Protein AF-X0YCP8-F1 (afdb_monomer)

Mean predicted aligned error: 12.33 Å

Structure (mmCIF, N/CA/C/O backbone):
data_AF-X0YCP8-F1
#
_entry.id   AF-X0YCP8-F1
#
loop_
_atom_site.group_PDB
_atom_site.id
_atom_site.type_symbol
_atom_site.label_atom_id
_atom_site.label_alt_id
_atom_site.label_comp_id
_atom_site.label_asym_id
_atom_site.label_entity_id
_atom_site.label_seq_id
_atom_site.pdbx_PDB_ins_code
_atom_site.Cartn_x
_atom_site.Cartn_y
_atom_site.Cartn_z
_atom_site.occupancy
_atom_site.B_iso_or_equiv
_atom_site.auth_seq_id
_atom_site.auth_comp_id
_atom_site.auth_asym_id
_atom_site.auth_atom_id
_atom_site.pdbx_PDB_model_num
ATOM 1 N N . ASN A 1 1 ? -7.454 -13.165 28.886 1.00 39.16 1 ASN A N 1
ATOM 2 C CA . ASN A 1 1 ? -8.386 -12.009 28.893 1.00 39.16 1 ASN A CA 1
ATOM 3 C C . ASN A 1 1 ? -7.680 -10.762 29.415 1.00 39.16 1 ASN A C 1
ATOM 5 O O . ASN A 1 1 ? -7.760 -10.454 30.606 1.00 39.16 1 ASN A O 1
ATOM 9 N N . GLY A 1 2 ? -6.907 -10.110 28.540 1.00 42.47 2 GLY A N 1
ATOM 10 C CA . GLY A 1 2 ? -6.138 -8.900 28.850 1.00 42.47 2 GLY A CA 1
ATOM 11 C C . GLY A 1 2 ? -6.976 -7.639 28.639 1.00 42.47 2 GLY A C 1
ATOM 12 O O . GLY A 1 2 ? -7.745 -7.575 27.688 1.00 42.47 2 GLY A O 1
ATOM 13 N N . SER A 1 3 ? -6.840 -6.664 29.540 1.00 42.66 3 SER A N 1
ATOM 14 C CA . SER A 1 3 ? -7.467 -5.340 29.422 1.00 42.66 3 SER A CA 1
ATOM 15 C C . SER A 1 3 ? -6.953 -4.619 28.170 1.00 42.66 3 SER A C 1
ATOM 17 O O . SER A 1 3 ? -5.736 -4.551 27.968 1.00 42.66 3 SER A O 1
ATOM 19 N N . THR A 1 4 ? -7.849 -4.107 27.316 1.00 56.16 4 THR A N 1
ATOM 20 C CA . THR A 1 4 ? -7.455 -3.511 26.030 1.00 56.16 4 THR A CA 1
ATOM 21 C C . THR A 1 4 ? -7.191 -2.013 26.091 1.00 56.16 4 THR A C 1
ATOM 23 O O . THR A 1 4 ? -6.687 -1.509 25.100 1.00 56.16 4 THR A O 1
ATOM 26 N N . MET A 1 5 ? -7.450 -1.271 27.183 1.00 56.94 5 MET A N 1
ATOM 27 C CA . MET A 1 5 ? -7.028 0.143 27.278 1.00 56.94 5 MET A CA 1
ATOM 28 C C . MET A 1 5 ? -6.805 0.660 28.703 1.00 56.94 5 MET A C 1
ATOM 30 O O . MET A 1 5 ? -7.629 0.445 29.583 1.00 56.94 5 MET A O 1
ATOM 34 N N . ALA A 1 6 ? -5.716 1.425 28.878 1.00 48.34 6 ALA A N 1
ATOM 35 C CA . ALA A 1 6 ? -5.496 2.290 30.039 1.00 48.34 6 ALA A CA 1
ATOM 36 C C . ALA A 1 6 ? -5.854 3.755 29.719 1.00 48.34 6 ALA A C 1
ATOM 38 O O . ALA A 1 6 ? -6.642 4.334 30.444 1.00 48.34 6 ALA A O 1
ATOM 39 N N . HIS A 1 7 ? -5.375 4.350 28.612 1.00 51.00 7 HIS A N 1
ATOM 40 C CA . HIS A 1 7 ? -5.719 5.733 28.224 1.00 51.00 7 HIS A CA 1
ATOM 41 C C . HIS A 1 7 ? -5.530 5.942 26.704 1.00 51.00 7 HIS A C 1
ATOM 43 O O . HIS A 1 7 ? -4.397 5.908 26.217 1.00 51.00 7 HIS A O 1
ATOM 49 N N . GLY A 1 8 ? -6.607 6.142 25.932 1.00 63.53 8 GLY A N 1
ATOM 50 C CA . GLY A 1 8 ? -6.538 6.411 24.486 1.00 63.53 8 GLY A CA 1
ATOM 51 C C . GLY A 1 8 ? -7.890 6.319 23.773 1.00 63.53 8 GLY A C 1
ATOM 52 O O . GLY A 1 8 ? -8.858 5.841 24.349 1.00 63.53 8 GLY A O 1
ATOM 53 N N . GLN A 1 9 ? -7.957 6.785 22.523 1.00 74.88 9 GLN A N 1
ATOM 54 C CA . GLN A 1 9 ? -9.115 6.573 21.646 1.00 74.88 9 GLN A CA 1
ATOM 55 C C . GLN A 1 9 ? -8.955 5.253 20.876 1.00 74.88 9 GLN A C 1
ATOM 57 O O . GLN A 1 9 ? -7.831 4.948 20.451 1.00 74.88 9 GLN A O 1
ATOM 62 N N . PRO A 1 10 ? -10.035 4.469 20.686 1.00 85.44 10 PRO A N 1
ATOM 63 C CA . PRO A 1 10 ? -9.961 3.251 19.892 1.00 85.44 10 PRO A CA 1
ATOM 64 C C . PRO A 1 10 ? -9.679 3.577 18.415 1.00 85.44 10 PRO A C 1
ATOM 66 O O . PRO A 1 10 ? -9.995 4.674 17.946 1.00 85.44 10 PRO A O 1
ATOM 69 N N . PRO A 1 11 ? -9.071 2.649 17.656 1.00 89.56 11 PRO A N 1
ATOM 70 C CA . PRO A 1 11 ? -8.972 2.788 16.206 1.00 89.56 11 PRO A CA 1
ATOM 71 C C . PRO A 1 11 ? -10.364 2.878 15.557 1.00 89.56 11 PRO A C 1
ATOM 73 O O . PRO A 1 11 ? -11.291 2.216 16.010 1.00 89.56 11 PRO A O 1
ATOM 76 N N . TYR A 1 12 ? -10.489 3.656 14.478 1.00 90.62 12 TYR A N 1
ATOM 77 C CA . TYR A 1 12 ? -11.716 3.752 13.669 1.00 90.62 12 TYR A CA 1
ATOM 78 C C . TYR A 1 12 ? -12.221 2.363 13.257 1.00 90.62 12 TYR A C 1
ATOM 80 O O . TYR A 1 12 ? -11.407 1.533 12.870 1.00 90.62 12 TYR A O 1
ATOM 88 N N . GLY A 1 13 ? -13.522 2.090 13.333 1.00 91.69 13 GLY A N 1
ATOM 89 C CA . GLY A 1 13 ? -14.071 0.733 13.186 1.00 91.69 13 GLY A CA 1
ATOM 90 C C . GLY A 1 13 ? -14.311 0.011 14.513 1.00 91.69 13 GLY A C 1
ATOM 91 O O . GLY A 1 13 ? -15.001 -1.006 14.535 1.00 91.69 13 GLY A O 1
ATOM 92 N N . TYR A 1 14 ? -13.779 0.533 15.621 1.00 92.31 14 TYR A N 1
ATOM 93 C CA . TYR A 1 14 ? -13.968 -0.025 16.955 1.00 92.31 14 TYR A CA 1
ATOM 94 C C . TYR A 1 14 ? -14.559 0.997 17.919 1.00 92.31 14 TYR A C 1
ATOM 96 O O . TYR A 1 14 ? -14.153 2.158 17.974 1.00 92.31 14 TYR A O 1
ATOM 104 N N . ARG A 1 15 ? -15.453 0.506 18.769 1.00 90.56 15 ARG A N 1
ATOM 105 C CA . ARG A 1 15 ? -15.898 1.158 19.998 1.00 90.56 15 ARG A CA 1
ATOM 106 C C . ARG A 1 15 ? -15.361 0.398 21.204 1.00 90.56 15 ARG A C 1
ATOM 108 O O . ARG A 1 15 ? -14.923 -0.748 21.095 1.00 90.56 15 ARG A O 1
ATOM 115 N N . VAL A 1 16 ? -15.353 1.063 22.349 1.00 88.88 16 VAL A N 1
ATOM 116 C CA . VAL A 1 16 ? -14.914 0.469 23.613 1.00 88.88 16 VAL A CA 1
ATOM 117 C C . VAL A 1 16 ? -16.144 0.219 24.452 1.00 88.88 16 VAL A C 1
ATOM 119 O O . VAL A 1 16 ? -16.955 1.125 24.626 1.00 88.88 16 VAL A O 1
ATOM 122 N N . GLU A 1 17 ? -16.255 -0.991 24.972 1.00 89.12 17 GLU A N 1
ATOM 123 C CA . GLU A 1 17 ? -17.245 -1.344 25.981 1.00 89.12 17 GLU A CA 1
ATOM 124 C C . GLU A 1 17 ? -16.525 -1.838 27.233 1.00 89.12 17 GLU A C 1
ATOM 126 O O . GLU A 1 17 ? -15.386 -2.309 27.166 1.00 89.12 17 GLU A O 1
ATOM 131 N N . GLU A 1 18 ? -17.174 -1.696 28.382 1.00 86.62 18 GLU A N 1
ATOM 132 C CA . GLU A 1 18 ? -16.682 -2.243 29.638 1.00 86.62 18 GLU A CA 1
ATOM 133 C C . GLU A 1 18 ? -17.330 -3.610 29.864 1.00 86.62 18 GLU A C 1
ATOM 135 O O . GLU A 1 18 ? -18.553 -3.733 29.885 1.00 86.62 18 GLU A O 1
ATOM 140 N N . GLN A 1 19 ? -16.506 -4.648 29.993 1.00 83.56 19 GLN A N 1
ATOM 141 C CA . GLN A 1 19 ? -16.931 -6.016 30.279 1.00 83.56 19 GLN A CA 1
ATOM 142 C C . GLN A 1 19 ? -16.057 -6.561 31.411 1.00 83.56 19 GLN A C 1
ATOM 144 O O . GLN A 1 19 ? -14.829 -6.514 31.328 1.00 83.56 19 GLN A O 1
ATOM 149 N N . ASP A 1 20 ? -16.677 -7.036 32.493 1.00 81.44 20 ASP A N 1
ATOM 150 C CA . ASP A 1 20 ? -15.992 -7.569 33.683 1.00 81.44 20 ASP A CA 1
ATOM 151 C C . ASP A 1 20 ? -14.920 -6.624 34.272 1.00 81.44 20 ASP A C 1
ATOM 153 O O . ASP A 1 20 ? -13.814 -7.045 34.629 1.00 81.44 20 ASP A O 1
ATOM 157 N N . GLY A 1 21 ? -15.215 -5.317 34.318 1.00 77.38 21 GLY A N 1
ATOM 158 C CA . GLY A 1 21 ? -14.287 -4.283 34.801 1.00 77.38 21 GLY A CA 1
ATOM 159 C C . GLY A 1 21 ? -13.068 -4.065 33.896 1.00 77.38 21 GLY A C 1
ATOM 160 O O . GLY A 1 21 ? -12.047 -3.523 34.330 1.00 77.38 21 GLY A O 1
ATOM 161 N N . LYS A 1 22 ? -13.130 -4.529 32.642 1.00 79.75 22 LYS A N 1
ATOM 162 C CA . LYS A 1 22 ? -12.090 -4.346 31.627 1.00 79.75 22 LYS A CA 1
ATOM 163 C C . LYS A 1 22 ? -12.671 -3.664 30.399 1.00 79.75 22 LYS A C 1
ATOM 165 O O . LYS A 1 22 ? -13.687 -4.081 29.856 1.00 79.75 22 LYS A O 1
ATOM 170 N N . SER A 1 23 ? -11.954 -2.666 29.900 1.00 83.75 23 SER A N 1
ATOM 171 C CA . SER A 1 23 ? -12.196 -2.115 28.570 1.00 83.75 23 SER A CA 1
ATOM 172 C C . SER A 1 23 ? -11.893 -3.186 27.522 1.00 83.75 23 SER A C 1
ATOM 174 O O . SER A 1 23 ? -10.788 -3.740 27.542 1.00 83.75 23 SER A O 1
ATOM 176 N N . VAL A 1 24 ? -12.844 -3.447 26.623 1.00 87.62 24 VAL A N 1
ATOM 177 C CA . VAL A 1 24 ? -12.732 -4.361 25.476 1.00 87.62 24 VAL A CA 1
ATOM 178 C C . VAL A 1 24 ? -13.108 -3.651 24.175 1.00 87.62 24 VAL A C 1
ATOM 180 O O . VAL A 1 24 ? -13.891 -2.700 24.171 1.00 87.62 24 VAL A O 1
ATOM 183 N N . PHE A 1 25 ? -12.537 -4.094 23.053 1.00 90.44 25 PHE A N 1
ATOM 184 C CA . PHE A 1 25 ? -12.911 -3.594 21.729 1.00 90.44 25 PHE A CA 1
ATOM 185 C C . PHE A 1 25 ? -14.112 -4.351 21.182 1.00 90.44 25 PHE A C 1
ATOM 187 O O . PHE A 1 25 ? -14.106 -5.578 21.122 1.00 90.44 25 PHE A O 1
ATOM 194 N N . VAL A 1 26 ? -15.097 -3.594 20.713 1.00 92.88 26 VAL A N 1
ATOM 195 C CA . VAL A 1 26 ? -16.287 -4.090 20.026 1.00 92.88 26 VAL A CA 1
ATOM 196 C C . VAL A 1 26 ? -16.353 -3.425 18.658 1.00 92.88 26 VAL A C 1
ATOM 198 O O . VAL A 1 26 ? -15.995 -2.257 18.511 1.00 92.88 26 VAL A O 1
ATOM 201 N N . ILE A 1 27 ? -16.764 -4.172 17.637 1.00 95.00 27 ILE A N 1
ATOM 202 C CA . ILE A 1 27 ? -16.837 -3.659 16.266 1.00 95.00 27 ILE A CA 1
ATOM 203 C C . ILE A 1 27 ? -17.988 -2.643 16.164 1.00 95.00 27 ILE A C 1
ATOM 205 O O . ILE A 1 27 ? -19.100 -2.904 16.625 1.00 95.00 27 ILE A O 1
ATOM 209 N N . ASP A 1 28 ? -17.716 -1.478 15.572 1.00 93.81 28 ASP A N 1
ATOM 210 C CA . ASP A 1 28 ? -18.749 -0.578 15.047 1.00 93.81 28 ASP A CA 1
ATOM 211 C C . ASP A 1 28 ? -18.966 -0.956 13.579 1.00 93.81 28 ASP A C 1
ATOM 213 O O . ASP A 1 28 ? -18.143 -0.629 12.726 1.00 93.81 28 ASP A O 1
ATOM 217 N N . GLU A 1 29 ? -20.043 -1.688 13.280 1.00 94.44 29 GLU A N 1
ATOM 218 C CA . GLU A 1 29 ? -20.255 -2.249 11.939 1.00 94.44 29 GLU A CA 1
ATOM 219 C C . GLU A 1 29 ? -20.339 -1.193 10.832 1.00 94.44 29 GLU A C 1
ATOM 221 O O . GLU A 1 29 ? -19.895 -1.454 9.714 1.00 94.44 29 GLU A O 1
ATOM 226 N N . LYS A 1 30 ? -20.828 0.020 11.125 1.00 91.69 30 LYS A N 1
ATOM 227 C CA . LYS A 1 30 ? -20.886 1.095 10.121 1.00 91.69 30 LYS A CA 1
ATOM 228 C C . LYS A 1 30 ? -19.481 1.522 9.708 1.00 91.69 30 LYS A C 1
ATOM 230 O O . LYS A 1 30 ? -19.180 1.625 8.523 1.00 91.69 30 LYS A O 1
ATOM 235 N N . GLU A 1 31 ? -18.601 1.731 10.682 1.00 92.50 31 GLU A N 1
ATOM 236 C CA . GLU A 1 31 ? -17.207 2.099 10.421 1.00 92.50 31 GLU A CA 1
ATOM 237 C C . GLU A 1 31 ? -16.395 0.903 9.892 1.00 92.50 31 GLU A C 1
ATOM 239 O O . GLU A 1 31 ? -15.529 1.061 9.029 1.00 92.50 31 GLU A O 1
ATOM 244 N N . ALA A 1 32 ? -16.699 -0.313 10.350 1.00 95.50 32 ALA A N 1
ATOM 245 C CA . ALA A 1 32 ? -16.046 -1.537 9.902 1.00 95.50 32 ALA A CA 1
ATOM 246 C C . ALA A 1 32 ? -16.308 -1.832 8.421 1.00 95.50 32 ALA A C 1
ATOM 248 O O . ALA A 1 32 ? -15.395 -2.272 7.724 1.00 95.50 32 ALA A O 1
ATOM 249 N N . GLN A 1 33 ? -17.507 -1.537 7.907 1.00 95.75 33 GLN A N 1
ATOM 250 C CA . GLN A 1 33 ? -17.796 -1.616 6.470 1.00 95.75 33 GLN A CA 1
ATOM 251 C C . GLN A 1 33 ? -16.868 -0.711 5.650 1.00 95.75 33 GLN A C 1
ATOM 253 O O . GLN A 1 33 ? -16.342 -1.143 4.627 1.00 95.75 33 GLN A O 1
ATOM 258 N N . ILE A 1 34 ? -16.580 0.501 6.131 1.00 95.69 34 ILE A N 1
ATOM 259 C CA . ILE A 1 34 ? -15.629 1.409 5.475 1.00 95.69 34 ILE A CA 1
ATOM 260 C C . ILE A 1 34 ? -14.207 0.845 5.518 1.00 95.69 34 ILE A C 1
ATOM 262 O O . ILE A 1 34 ? -13.478 0.933 4.532 1.00 95.69 34 ILE A O 1
ATOM 266 N N . ILE A 1 35 ? -13.802 0.234 6.636 1.00 96.88 35 ILE A N 1
ATOM 267 C CA . ILE A 1 35 ? -12.507 -0.452 6.721 1.00 96.88 35 ILE A CA 1
ATOM 268 C C . ILE A 1 35 ? -12.428 -1.586 5.693 1.00 96.88 35 ILE A C 1
ATOM 270 O O . ILE A 1 35 ? -11.447 -1.634 4.955 1.00 96.88 35 ILE A O 1
ATOM 274 N N . ARG A 1 36 ? -13.440 -2.461 5.605 1.00 97.69 36 ARG A N 1
ATOM 275 C CA . ARG A 1 36 ? -13.482 -3.556 4.617 1.00 97.69 36 ARG A CA 1
ATOM 276 C C . ARG A 1 36 ? -13.351 -3.004 3.193 1.00 97.69 36 ARG A C 1
ATOM 278 O O . ARG A 1 36 ? -12.414 -3.369 2.491 1.00 97.69 36 ARG A O 1
ATOM 285 N N . LEU A 1 37 ? -14.140 -1.982 2.861 1.00 96.88 37 LEU A N 1
ATOM 286 C CA . LEU A 1 37 ? -14.094 -1.300 1.567 1.00 96.88 37 LEU A CA 1
ATOM 287 C C . LEU A 1 37 ? -12.708 -0.709 1.237 1.00 96.88 37 LEU A C 1
ATOM 289 O O . LEU A 1 37 ? -12.235 -0.796 0.106 1.00 96.88 37 LEU A O 1
ATOM 293 N N . ILE A 1 38 ? -12.020 -0.117 2.221 1.00 97.44 38 ILE A N 1
ATOM 294 C CA . ILE A 1 38 ? -10.652 0.399 2.044 1.00 97.44 38 ILE A CA 1
ATOM 295 C C . ILE A 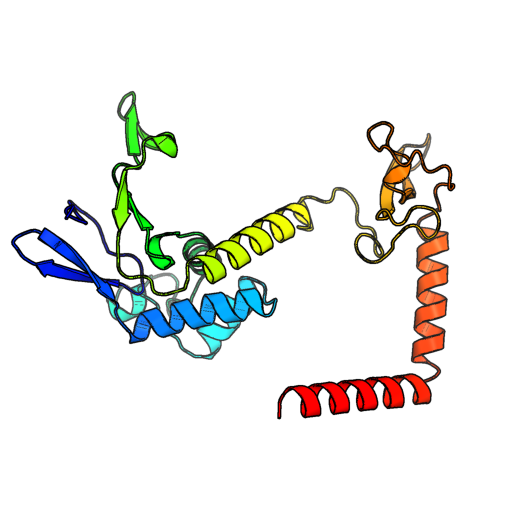1 38 ? -9.674 -0.726 1.685 1.00 97.44 38 ILE A C 1
ATOM 297 O O . ILE A 1 38 ? -8.773 -0.514 0.865 1.00 97.44 38 ILE A O 1
ATOM 301 N N . PHE A 1 39 ? -9.804 -1.892 2.322 1.00 98.06 39 PHE A N 1
ATOM 302 C CA . PHE A 1 39 ? -8.971 -3.054 2.017 1.00 98.06 39 PHE A CA 1
ATOM 303 C C . PHE A 1 39 ? -9.280 -3.589 0.616 1.00 98.06 39 PHE A C 1
ATOM 305 O O . PHE A 1 39 ? -8.334 -3.795 -0.148 1.00 98.06 39 PHE A O 1
ATOM 312 N N . ASP A 1 40 ? -10.557 -3.703 0.254 1.00 97.19 40 ASP A N 1
ATOM 313 C CA . ASP A 1 40 ? -11.007 -4.191 -1.054 1.00 97.19 40 ASP A CA 1
ATOM 314 C C . ASP A 1 40 ? -10.500 -3.296 -2.190 1.00 97.19 40 ASP A C 1
ATOM 316 O O . ASP A 1 40 ? -9.757 -3.766 -3.052 1.00 97.19 40 ASP A O 1
ATOM 320 N N . PHE A 1 41 ? -10.721 -1.977 -2.119 1.00 96.81 41 PHE A N 1
ATOM 321 C CA . PHE A 1 41 ? -10.191 -1.038 -3.116 1.00 96.81 41 PHE A CA 1
ATOM 322 C C . PHE A 1 41 ? -8.667 -1.136 -3.268 1.00 96.81 41 PHE A C 1
ATOM 324 O O . PHE A 1 41 ? -8.115 -1.035 -4.369 1.00 96.81 41 PHE A O 1
ATOM 331 N N . TYR A 1 42 ? -7.941 -1.343 -2.166 1.00 96.69 42 TYR A N 1
ATOM 332 C CA . TYR A 1 42 ? -6.492 -1.501 -2.238 1.00 96.69 42 TYR A CA 1
ATOM 333 C C . TYR A 1 42 ? -6.083 -2.823 -2.906 1.00 96.69 42 TYR A C 1
ATOM 335 O O . TYR A 1 42 ? -5.098 -2.868 -3.659 1.00 96.69 42 TYR A O 1
ATOM 343 N N . ILE A 1 43 ? -6.821 -3.904 -2.651 1.00 94.56 43 ILE A N 1
ATOM 344 C CA . ILE A 1 43 ? -6.626 -5.213 -3.283 1.00 94.56 43 ILE A CA 1
ATOM 345 C C . ILE A 1 43 ? -6.928 -5.133 -4.782 1.00 94.56 43 ILE A C 1
ATOM 347 O O . ILE A 1 43 ? -6.085 -5.578 -5.564 1.00 94.56 43 ILE A O 1
ATOM 351 N N . GLU A 1 44 ? -7.987 -4.433 -5.184 1.00 93.06 44 GLU A N 1
ATOM 352 C CA . GLU A 1 44 ? -8.360 -4.170 -6.584 1.00 93.06 44 GLU A CA 1
ATOM 353 C C . GLU A 1 44 ? -7.297 -3.379 -7.362 1.00 93.06 44 GLU A C 1
ATOM 355 O O . GLU A 1 44 ? -7.211 -3.466 -8.582 1.00 93.06 44 GLU A O 1
ATOM 360 N N . GLY A 1 45 ? -6.409 -2.654 -6.674 1.00 91.31 45 GLY A N 1
ATOM 361 C CA . GLY A 1 45 ? -5.282 -1.966 -7.316 1.00 91.31 45 GLY A CA 1
ATOM 362 C C . GLY A 1 45 ? -5.280 -0.462 -7.174 1.00 91.31 45 GLY A C 1
ATOM 363 O O . GLY A 1 45 ? -4.297 0.156 -7.590 1.00 91.31 45 GLY A O 1
ATOM 364 N N . LEU A 1 46 ? -6.286 0.111 -6.516 1.00 92.50 46 LEU A N 1
ATOM 365 C CA . LEU A 1 46 ? -6.319 1.541 -6.291 1.00 92.50 46 LEU A CA 1
ATOM 366 C C . LEU A 1 46 ? -5.159 1.967 -5.395 1.00 92.50 46 LEU A C 1
ATOM 368 O O . LEU A 1 46 ? -4.788 1.340 -4.393 1.00 92.50 46 LEU A O 1
ATOM 372 N N . ASN A 1 47 ? -4.563 3.088 -5.765 1.00 91.19 47 ASN A N 1
ATOM 373 C CA . ASN A 1 47 ? -3.587 3.759 -4.946 1.00 91.19 47 ASN A CA 1
ATOM 374 C C . ASN A 1 47 ? -4.292 4.535 -3.816 1.00 91.19 47 ASN A C 1
ATOM 376 O O . ASN A 1 47 ? -5.482 4.828 -3.845 1.00 91.19 47 ASN A O 1
ATOM 380 N N . ARG A 1 48 ? -3.539 4.889 -2.772 1.00 93.81 48 ARG A N 1
ATOM 381 C CA . ARG A 1 48 ? -4.113 5.518 -1.568 1.00 93.81 48 ARG A CA 1
ATOM 382 C C . ARG A 1 48 ? -4.778 6.875 -1.831 1.00 93.81 48 ARG A C 1
ATOM 384 O O . ARG A 1 48 ? -5.610 7.262 -1.025 1.00 93.81 48 ARG A O 1
ATOM 391 N N . ALA A 1 49 ? -4.382 7.604 -2.877 1.00 90.62 49 ALA A N 1
ATOM 392 C CA . ALA A 1 49 ? -5.029 8.862 -3.245 1.00 90.62 49 ALA A CA 1
ATOM 393 C C . ALA A 1 49 ? -6.381 8.596 -3.919 1.00 90.62 49 ALA A C 1
ATOM 395 O O . ALA A 1 49 ? -7.371 9.168 -3.492 1.00 90.62 49 ALA A O 1
ATOM 396 N N . GLU A 1 50 ? -6.449 7.633 -4.841 1.00 92.81 50 GLU A N 1
ATOM 397 C CA . GLU A 1 50 ? -7.710 7.207 -5.473 1.00 92.81 50 GLU A CA 1
ATOM 398 C C . GLU A 1 50 ? -8.726 6.694 -4.443 1.00 92.81 50 GLU A C 1
ATOM 400 O O . GLU A 1 50 ? -9.907 7.017 -4.523 1.00 92.81 50 GLU A O 1
ATOM 405 N N . ILE A 1 51 ? -8.267 5.942 -3.433 1.00 95.44 51 ILE A N 1
ATOM 406 C CA . ILE A 1 51 ? -9.125 5.503 -2.319 1.00 95.44 51 ILE A CA 1
ATOM 407 C C . ILE A 1 51 ? -9.678 6.712 -1.559 1.00 95.44 51 ILE A C 1
ATOM 409 O O . ILE A 1 51 ? -10.863 6.760 -1.252 1.00 95.44 51 ILE A O 1
ATOM 413 N N . VAL A 1 52 ? -8.829 7.697 -1.255 1.00 92.81 52 VAL A N 1
ATOM 414 C CA . VAL A 1 52 ? -9.254 8.928 -0.574 1.00 92.81 52 VAL A CA 1
ATOM 415 C C . VAL A 1 52 ? -10.277 9.694 -1.406 1.00 92.81 52 VAL A C 1
ATOM 417 O O . VAL A 1 52 ? -11.275 10.150 -0.851 1.00 92.81 52 VAL A O 1
ATOM 420 N N . ASP A 1 53 ? -10.051 9.819 -2.710 1.00 90.00 53 ASP 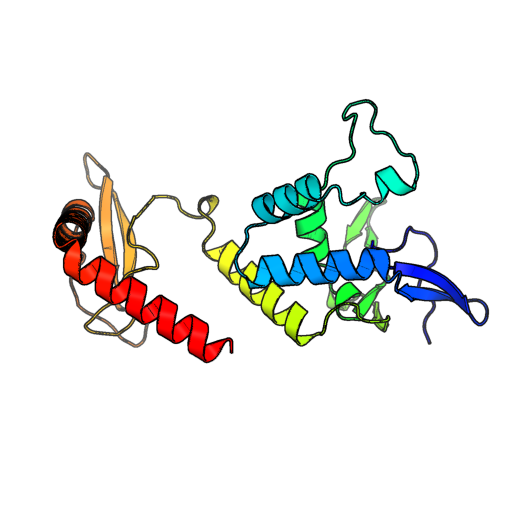A N 1
ATOM 421 C CA . ASP A 1 53 ? -10.971 10.504 -3.612 1.00 90.00 53 ASP A CA 1
ATOM 422 C C . ASP A 1 53 ? -12.323 9.787 -3.638 1.00 90.00 53 ASP A C 1
ATOM 424 O O . ASP A 1 53 ? -13.339 10.432 -3.397 1.00 90.00 53 ASP A O 1
ATOM 428 N N . LYS A 1 54 ? -12.344 8.452 -3.770 1.00 93.00 54 LYS A N 1
ATOM 429 C CA . LYS A 1 54 ? -13.579 7.655 -3.671 1.00 93.00 54 LYS A CA 1
ATOM 430 C C . LYS A 1 54 ? -14.315 7.871 -2.348 1.00 93.00 54 LYS A C 1
ATOM 432 O O . LYS A 1 54 ? -15.504 8.171 -2.373 1.00 93.00 54 LYS A O 1
ATOM 437 N N . LEU A 1 55 ? -13.630 7.762 -1.207 1.00 91.62 55 LEU A N 1
ATOM 438 C CA . LEU A 1 55 ? -14.254 7.940 0.113 1.00 91.62 55 LEU A CA 1
ATOM 439 C C . LEU A 1 55 ? -14.851 9.342 0.283 1.00 91.62 55 LEU A C 1
ATOM 441 O O . LEU A 1 55 ? -15.954 9.490 0.805 1.00 91.62 55 LEU A O 1
ATOM 445 N N . ASN A 1 56 ? -14.140 10.369 -0.186 1.00 89.06 56 ASN A N 1
ATOM 446 C CA . ASN A 1 56 ? -14.618 11.747 -0.135 1.00 89.06 56 ASN A CA 1
ATOM 447 C C . ASN A 1 56 ? -15.797 11.984 -1.090 1.00 89.06 56 ASN A C 1
ATOM 449 O O . ASN A 1 56 ? -16.733 12.687 -0.719 1.00 89.06 56 ASN A O 1
ATOM 453 N N . THR A 1 57 ? -15.778 11.400 -2.291 1.00 87.69 57 THR A N 1
ATOM 454 C CA . THR A 1 57 ? -16.889 11.469 -3.255 1.00 87.69 57 THR A CA 1
ATOM 455 C C . THR A 1 57 ? -18.137 10.764 -2.733 1.00 87.69 57 THR A C 1
ATOM 457 O O . THR A 1 57 ? -19.240 11.262 -2.924 1.00 87.69 57 THR A O 1
ATOM 460 N N . MET A 1 58 ? -17.972 9.643 -2.029 1.00 88.00 58 MET A N 1
ATOM 461 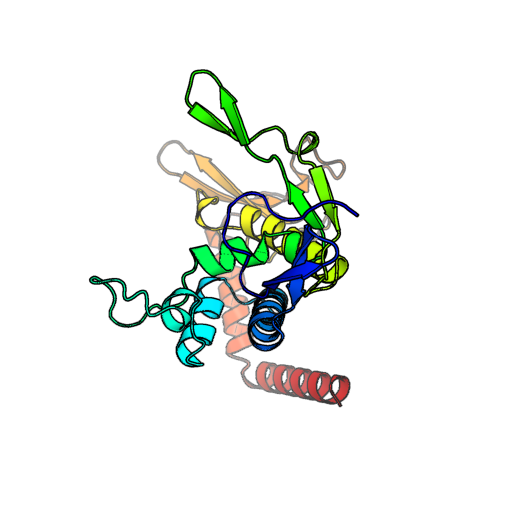C CA . MET A 1 58 ? -19.064 8.920 -1.368 1.00 88.00 58 MET A CA 1
ATOM 462 C C . MET A 1 58 ? -19.624 9.654 -0.138 1.00 88.00 58 MET A C 1
ATOM 464 O O . MET A 1 58 ? -20.616 9.206 0.429 1.00 88.00 58 MET A O 1
ATOM 468 N N . GLY A 1 59 ? -18.996 10.751 0.301 1.00 85.44 59 GLY A N 1
ATOM 469 C CA . GLY A 1 59 ? -19.425 11.495 1.485 1.00 85.44 59 GLY A CA 1
ATOM 470 C C . GLY A 1 59 ? -19.215 10.733 2.795 1.00 85.44 59 GLY A C 1
ATOM 471 O O . GLY A 1 59 ? -19.939 10.970 3.756 1.00 85.44 59 GLY A O 1
ATOM 472 N N . VAL A 1 60 ? -18.248 9.808 2.845 1.00 85.81 60 VAL A N 1
ATOM 473 C CA . VAL A 1 60 ? -17.986 9.012 4.051 1.00 85.81 60 VAL A CA 1
ATOM 474 C C . VAL A 1 60 ? -17.439 9.913 5.152 1.00 85.81 60 VAL A C 1
ATOM 476 O O . VAL A 1 60 ? -16.341 10.462 5.028 1.00 85.81 60 VAL A O 1
ATOM 479 N N . GLU A 1 61 ? -18.181 10.012 6.251 1.00 81.00 61 GLU A N 1
ATOM 480 C CA . GLU A 1 61 ? -17.791 10.798 7.418 1.00 81.00 61 GLU A CA 1
ATOM 481 C C . GLU A 1 61 ? -16.486 10.283 8.028 1.00 81.00 61 GLU A C 1
ATOM 483 O O . GLU A 1 61 ? -16.270 9.078 8.214 1.00 81.00 61 GLU A O 1
ATOM 488 N N . THR A 1 62 ? -15.598 11.208 8.381 1.00 80.94 62 THR A N 1
ATOM 489 C CA . THR A 1 62 ? -14.427 10.864 9.179 1.00 80.94 62 THR A CA 1
ATOM 490 C C . THR A 1 62 ? -14.786 10.822 10.660 1.00 80.94 62 THR A C 1
ATOM 492 O O . THR A 1 62 ? -15.768 11.405 11.118 1.00 80.94 62 THR A O 1
ATOM 495 N N . TRP A 1 63 ? -13.919 10.199 11.458 1.00 76.19 63 TRP A N 1
ATOM 496 C CA . TRP A 1 63 ? -14.025 10.251 12.917 1.00 76.19 63 TRP A CA 1
ATOM 497 C C . TRP A 1 63 ? -14.138 11.689 13.464 1.00 76.19 63 TRP A C 1
ATOM 499 O O . TRP A 1 63 ? -14.836 11.927 14.447 1.00 76.19 63 TRP A O 1
ATOM 509 N N . GLN A 1 64 ? -13.462 12.658 12.834 1.00 72.75 64 GLN A N 1
ATOM 510 C CA . GLN A 1 64 ? -13.510 14.062 13.255 1.00 72.75 64 GLN A CA 1
ATOM 511 C C . GLN A 1 64 ? -14.889 14.682 13.014 1.00 72.75 64 GLN A C 1
ATOM 513 O O . GLN A 1 64 ? -15.376 15.399 13.888 1.00 72.75 64 GLN A O 1
ATOM 518 N N . ASP A 1 65 ? -15.528 14.360 11.884 1.00 72.06 65 ASP A N 1
ATOM 519 C CA . ASP A 1 65 ? -16.872 14.845 11.548 1.00 72.06 65 ASP A CA 1
ATOM 520 C C . ASP A 1 65 ? -17.907 14.328 12.551 1.00 72.06 65 ASP A C 1
ATOM 522 O O . ASP A 1 65 ? -18.646 15.125 13.128 1.00 72.06 65 ASP A O 1
ATOM 526 N N . LYS A 1 66 ? -17.864 13.024 12.861 1.00 71.06 66 LYS A N 1
ATOM 527 C CA . LYS A 1 66 ? -18.746 12.379 13.852 1.00 71.06 66 LYS A CA 1
ATOM 528 C C . LYS A 1 66 ? -18.668 13.038 15.234 1.00 71.06 66 LYS A C 1
ATOM 530 O O . LYS A 1 66 ? -19.662 13.110 15.945 1.00 71.06 66 LYS A O 1
ATOM 535 N N . ASN A 1 67 ? -17.488 13.527 15.621 1.00 69.06 67 ASN A N 1
ATOM 536 C CA . ASN A 1 67 ? -17.257 14.146 16.931 1.00 69.06 67 ASN A CA 1
ATOM 537 C C . ASN A 1 67 ? -17.350 15.682 16.908 1.00 69.06 67 ASN A C 1
ATOM 539 O O . ASN A 1 67 ? -16.973 16.333 17.882 1.00 69.06 67 ASN A O 1
ATOM 543 N N . GLY A 1 68 ? -17.806 16.282 15.800 1.00 64.38 68 GLY A N 1
ATOM 544 C CA . GLY A 1 68 ? -17.948 17.735 15.671 1.00 64.38 68 GLY A CA 1
ATOM 545 C C . GLY A 1 68 ? -16.621 18.501 15.730 1.00 64.38 68 GLY A C 1
ATOM 546 O O . GLY A 1 68 ? -16.612 19.720 15.919 1.00 64.38 68 GLY A O 1
ATOM 547 N N . ILE A 1 69 ? -15.487 17.812 15.562 1.00 65.06 69 ILE A N 1
ATOM 548 C CA . ILE A 1 69 ? -14.152 18.409 15.612 1.00 65.06 69 ILE A CA 1
ATOM 549 C C . ILE A 1 69 ? -13.890 19.068 14.262 1.00 65.06 69 ILE A C 1
ATOM 551 O O . ILE A 1 69 ? -13.263 18.502 13.368 1.00 65.06 69 ILE A O 1
ATOM 555 N N . ARG A 1 70 ? -14.372 20.302 14.109 1.00 57.16 70 ARG A N 1
ATOM 556 C CA . ARG A 1 70 ? -14.097 21.100 12.915 1.00 57.16 70 ARG A CA 1
ATOM 557 C C . ARG A 1 70 ? -12.661 21.598 12.948 1.00 57.16 70 ARG A C 1
ATOM 559 O O . ARG A 1 70 ? -12.268 22.385 13.811 1.00 57.16 70 ARG A O 1
ATOM 566 N N . CYS A 1 71 ? -11.870 21.191 11.964 1.00 54.78 71 CYS A N 1
ATOM 567 C CA . CYS A 1 71 ? -10.590 21.833 11.726 1.00 54.78 71 CYS A CA 1
ATOM 568 C C . CYS A 1 71 ? -10.862 23.262 11.225 1.00 54.78 71 CYS A C 1
ATOM 570 O O . CYS A 1 71 ? -11.380 23.437 10.125 1.00 54.78 71 CYS A O 1
ATOM 572 N N . LYS A 1 72 ? -10.495 24.300 11.997 1.00 51.28 72 LYS A N 1
ATOM 573 C CA . LYS A 1 72 ? -10.692 25.719 11.607 1.00 51.28 72 LYS A CA 1
ATOM 574 C C . LYS A 1 72 ? -10.127 26.060 10.217 1.00 51.28 72 LYS A C 1
ATOM 576 O O . LYS A 1 72 ? -10.548 27.030 9.606 1.00 51.28 72 LYS A O 1
ATOM 581 N N . GLN A 1 73 ? -9.172 25.268 9.728 1.00 54.84 73 GLN A N 1
ATOM 582 C CA . GLN A 1 73 ? -8.474 25.461 8.455 1.00 54.84 73 GLN A CA 1
ATOM 583 C C . GLN A 1 73 ? -9.041 24.611 7.303 1.00 54.84 73 GLN A C 1
ATOM 585 O O . GLN A 1 73 ? -8.579 24.750 6.173 1.00 54.84 73 GLN A O 1
ATOM 590 N N . ARG A 1 74 ? -9.983 23.689 7.561 1.00 56.06 74 ARG A N 1
ATOM 591 C CA . ARG A 1 74 ? -10.533 22.762 6.555 1.00 56.06 74 ARG A CA 1
ATOM 592 C C . ARG A 1 74 ? -12.025 22.526 6.824 1.00 56.06 74 ARG A C 1
ATOM 594 O O . ARG A 1 74 ? -12.342 21.712 7.686 1.00 56.06 74 ARG A O 1
ATOM 601 N N . PRO A 1 75 ? -12.931 23.218 6.111 1.00 50.97 75 PRO A N 1
ATOM 602 C CA . PRO A 1 75 ? -14.359 23.241 6.441 1.00 50.97 75 PRO A CA 1
ATOM 603 C C . PRO A 1 75 ? -15.084 21.891 6.307 1.00 50.97 75 PRO A C 1
ATOM 605 O O . PRO A 1 75 ? -16.135 21.737 6.916 1.00 50.97 75 PRO A O 1
ATOM 608 N N . ASN A 1 76 ? -14.500 20.907 5.612 1.00 54.66 76 ASN A N 1
ATOM 609 C CA . ASN A 1 76 ? -14.988 19.526 5.542 1.00 54.66 76 ASN A CA 1
ATOM 610 C C . ASN A 1 76 ? -13.828 18.598 5.934 1.00 54.66 76 ASN A C 1
ATOM 612 O O . ASN A 1 76 ? -12.787 18.634 5.261 1.00 54.66 76 ASN A O 1
ATOM 616 N N . SER A 1 77 ? -13.948 17.801 7.004 1.00 59.12 77 SER A N 1
ATOM 617 C CA . SER A 1 77 ? -12.871 16.892 7.421 1.00 59.12 77 SER A CA 1
ATOM 618 C C . SER A 1 77 ? -12.783 15.744 6.419 1.00 59.12 77 SER A C 1
ATOM 620 O O . SER A 1 77 ? -13.456 14.732 6.507 1.00 59.12 77 SER A O 1
ATOM 622 N N . ARG A 1 78 ? -11.972 15.931 5.381 1.00 76.75 78 ARG A N 1
ATOM 623 C CA . ARG A 1 78 ? -11.807 14.936 4.322 1.00 76.75 78 ARG A CA 1
ATOM 624 C C . ARG A 1 78 ? -10.909 13.797 4.781 1.00 76.75 78 ARG A C 1
ATOM 626 O O . ARG A 1 78 ? -9.928 14.009 5.504 1.00 76.75 78 ARG A O 1
ATOM 633 N N . TRP A 1 79 ? -11.186 12.602 4.269 1.00 87.81 79 TRP A N 1
ATOM 634 C CA . TRP A 1 79 ? -10.253 11.487 4.335 1.00 87.81 79 TRP A CA 1
ATOM 635 C C . TRP A 1 79 ? -8.888 11.923 3.804 1.00 87.81 79 TRP A C 1
ATOM 637 O O . TRP A 1 79 ? -8.779 12.672 2.831 1.00 87.81 79 TRP A O 1
ATOM 647 N N . SER A 1 80 ? -7.824 11.474 4.470 1.00 88.94 80 SER A N 1
ATOM 648 C CA . SER A 1 80 ? -6.453 11.811 4.097 1.00 88.94 80 SER A CA 1
ATOM 649 C C . SER A 1 80 ? -5.670 10.567 3.702 1.00 88.94 80 SER A C 1
ATOM 651 O O . SER A 1 80 ? -5.876 9.476 4.241 1.00 88.94 80 SER A O 1
ATOM 653 N N . VAL A 1 81 ? -4.685 10.748 2.818 1.00 90.50 81 VAL A N 1
ATOM 654 C CA . VAL A 1 81 ? -3.780 9.665 2.396 1.00 90.50 81 VAL A CA 1
ATOM 655 C C . VAL A 1 81 ? -3.038 9.068 3.597 1.00 90.50 81 VAL A C 1
ATOM 657 O O . VAL A 1 81 ? -2.749 7.872 3.617 1.00 90.50 81 VAL A O 1
ATOM 660 N N . SER A 1 82 ? -2.748 9.886 4.615 1.00 90.25 82 SER A N 1
ATOM 661 C CA . SER A 1 82 ? -2.123 9.439 5.864 1.00 90.25 82 SER A CA 1
ATOM 662 C C . SER A 1 82 ? -3.038 8.489 6.640 1.00 90.25 82 SER A C 1
ATOM 664 O O . SER A 1 82 ? -2.599 7.406 7.026 1.00 90.25 82 SER A O 1
ATOM 666 N N . THR A 1 83 ? -4.318 8.846 6.786 1.00 91.12 83 THR A N 1
ATOM 667 C CA . THR A 1 83 ? -5.333 8.034 7.474 1.00 91.12 83 THR A CA 1
ATOM 668 C C . THR A 1 83 ? -5.496 6.675 6.798 1.00 91.12 83 THR A C 1
ATOM 670 O O . THR A 1 83 ? -5.313 5.644 7.442 1.00 91.12 83 THR A O 1
ATOM 673 N N . VAL A 1 84 ? -5.719 6.658 5.480 1.00 94.88 84 VAL A N 1
ATOM 674 C CA . VAL A 1 84 ? -5.831 5.410 4.702 1.00 94.88 84 VAL A CA 1
ATOM 675 C C . VAL A 1 84 ? -4.542 4.587 4.797 1.00 94.88 84 VAL A C 1
ATOM 677 O O . VAL A 1 84 ? -4.567 3.375 5.003 1.00 94.88 84 VAL A O 1
ATOM 680 N N . SER A 1 85 ? -3.377 5.240 4.717 1.00 94.94 85 SER A N 1
ATOM 681 C CA . SER A 1 85 ? -2.085 4.563 4.856 1.00 94.94 85 SER A CA 1
ATOM 682 C C . SER A 1 85 ? -1.899 3.913 6.228 1.00 94.94 85 SER A C 1
ATOM 684 O O . SER A 1 85 ? -1.276 2.848 6.282 1.00 94.94 85 SER A O 1
ATOM 686 N N . MET A 1 86 ? -2.385 4.554 7.295 1.00 94.12 86 MET A N 1
ATOM 687 C CA . MET A 1 86 ? -2.338 4.058 8.670 1.00 94.12 86 MET A CA 1
ATOM 688 C C . MET A 1 86 ? -3.263 2.856 8.837 1.00 94.12 86 MET A C 1
ATOM 690 O O . MET A 1 86 ? -2.811 1.829 9.346 1.00 94.12 86 MET A O 1
ATOM 694 N N . ILE A 1 87 ? -4.495 2.957 8.324 1.00 95.88 87 ILE A N 1
ATOM 695 C CA . ILE A 1 87 ? -5.494 1.885 8.368 1.00 95.88 87 ILE A CA 1
ATOM 696 C C . ILE A 1 87 ? -4.959 0.611 7.728 1.00 95.88 87 ILE A C 1
ATOM 698 O O . ILE A 1 87 ? -4.819 -0.407 8.398 1.00 95.88 87 ILE A O 1
ATOM 702 N N . LEU A 1 88 ? -4.519 0.715 6.475 1.00 97.06 88 LEU A N 1
ATOM 703 C CA . LEU A 1 88 ? -3.989 -0.402 5.695 1.00 97.06 88 LEU A CA 1
ATOM 704 C C . LEU A 1 88 ? -2.701 -1.024 6.280 1.00 97.06 88 LEU A C 1
ATOM 706 O O . LEU A 1 88 ? -2.208 -1.998 5.731 1.00 97.06 88 LEU A O 1
ATOM 710 N N . SER A 1 89 ? -2.083 -0.434 7.312 1.00 95.44 89 SER A N 1
ATOM 711 C CA . SER A 1 89 ? -0.919 -1.018 8.009 1.00 95.44 89 SER A CA 1
ATOM 712 C C . SER A 1 89 ? -1.209 -1.513 9.419 1.00 95.44 89 SER A C 1
ATOM 714 O O . SER A 1 89 ? -0.326 -2.108 10.039 1.00 95.44 89 SER A O 1
ATOM 716 N N . ASN A 1 90 ? -2.391 -1.220 9.955 1.00 94.69 90 ASN A N 1
ATOM 717 C CA . ASN A 1 90 ? -2.720 -1.520 11.336 1.00 94.69 90 ASN A CA 1
ATOM 718 C C . ASN A 1 90 ? -3.214 -2.967 11.450 1.00 94.69 90 ASN A C 1
ATOM 720 O O . ASN A 1 90 ? -4.260 -3.315 10.921 1.00 94.69 90 ASN A O 1
ATOM 724 N N . GLU A 1 91 ? -2.455 -3.799 12.155 1.00 94.69 91 GLU A N 1
ATOM 725 C CA . GLU A 1 91 ? -2.766 -5.218 12.403 1.00 94.69 91 GLU A CA 1
ATOM 726 C C . GLU A 1 91 ? -3.949 -5.423 13.360 1.00 94.69 91 GLU A C 1
ATOM 728 O O . GLU A 1 91 ? -4.505 -6.512 13.457 1.00 94.69 91 GLU A O 1
ATOM 733 N N . THR A 1 92 ? -4.397 -4.355 14.027 1.00 95.06 92 THR A N 1
ATOM 734 C CA . THR A 1 92 ? -5.606 -4.411 14.861 1.00 95.06 92 THR A CA 1
ATOM 735 C C . THR A 1 92 ? -6.803 -4.897 14.042 1.00 95.06 92 THR A C 1
ATOM 737 O O . THR A 1 92 ? -7.574 -5.712 14.531 1.00 95.06 92 THR A O 1
ATOM 740 N N . TYR A 1 93 ? -6.908 -4.476 12.775 1.00 97.19 93 TYR A N 1
ATOM 741 C CA . TYR A 1 93 ? -8.013 -4.863 11.894 1.00 97.19 93 TYR A CA 1
ATOM 742 C C . TYR A 1 93 ? -8.031 -6.350 11.537 1.00 97.19 93 TYR A C 1
ATOM 744 O O . TYR A 1 93 ? -9.094 -6.855 11.193 1.00 97.19 93 TYR A O 1
ATOM 752 N N . SER A 1 94 ? -6.899 -7.053 11.662 1.00 96.38 94 SER A N 1
ATOM 753 C CA . SER A 1 94 ? -6.810 -8.513 11.532 1.00 96.38 94 SER A CA 1
ATOM 754 C C . SER A 1 94 ? -6.916 -9.251 12.870 1.00 96.38 94 SER A C 1
ATOM 756 O O . SER A 1 94 ? -6.598 -10.433 12.945 1.00 96.38 94 SER A O 1
ATOM 758 N N . GLY A 1 95 ? -7.326 -8.561 13.937 1.00 93.81 95 GLY A N 1
ATOM 759 C CA . GLY A 1 95 ? -7.595 -9.158 15.244 1.00 93.81 95 GLY A CA 1
ATOM 760 C C . GLY A 1 95 ? -6.432 -9.127 16.238 1.00 93.81 95 GLY A C 1
ATOM 761 O O . GLY A 1 95 ? -6.543 -9.717 17.312 1.00 93.81 95 GLY A O 1
ATOM 762 N N . VAL A 1 96 ? -5.326 -8.434 15.933 1.00 93.38 96 VAL A N 1
ATOM 763 C CA . VAL A 1 96 ? -4.172 -8.340 16.846 1.00 93.38 96 VAL A CA 1
ATOM 764 C C . VAL A 1 96 ? -3.868 -6.891 17.197 1.00 93.38 96 VAL A C 1
ATOM 766 O O . VAL A 1 96 ? -3.208 -6.145 16.463 1.00 93.38 96 VAL A O 1
ATOM 769 N N . TRP A 1 97 ? -4.310 -6.485 18.381 1.00 90.88 97 TRP A N 1
ATOM 770 C CA . TRP A 1 97 ? -3.918 -5.213 18.963 1.00 90.88 97 TRP A CA 1
ATOM 771 C C . TRP A 1 97 ? -2.598 -5.355 19.721 1.00 90.88 97 TRP A C 1
ATOM 773 O O . TRP A 1 97 ? -2.293 -6.401 20.276 1.00 90.88 97 TRP A O 1
ATOM 783 N N . HIS A 1 98 ? -1.791 -4.298 19.750 1.00 88.62 98 HIS A N 1
ATOM 784 C CA . HIS A 1 98 ? -0.478 -4.326 20.395 1.00 88.62 98 HIS A CA 1
ATOM 785 C C . HIS A 1 98 ? -0.407 -3.261 21.488 1.00 88.62 98 HIS A C 1
ATOM 787 O O . HIS A 1 98 ? -0.536 -2.064 21.201 1.00 88.62 98 HIS A O 1
ATOM 793 N N . TYR A 1 99 ? -0.139 -3.693 22.717 1.00 84.25 99 TYR A N 1
ATOM 794 C CA . TYR A 1 99 ? 0.059 -2.832 23.875 1.00 84.25 99 TYR A CA 1
ATOM 795 C C . TYR A 1 99 ? 1.543 -2.534 24.127 1.00 84.25 99 TYR A C 1
ATOM 797 O O . TYR A 1 99 ? 2.438 -3.142 23.539 1.00 84.25 99 TYR A O 1
ATOM 805 N N . ARG A 1 100 ? 1.813 -1.572 25.021 1.00 83.12 100 ARG A N 1
ATOM 806 C CA . ARG A 1 100 ? 3.159 -1.268 25.539 1.00 83.12 100 ARG A CA 1
ATOM 807 C C . ARG A 1 100 ? 4.188 -0.825 24.480 1.00 83.12 100 ARG A C 1
ATOM 809 O O . ARG A 1 100 ? 5.388 -0.885 24.725 1.00 83.12 100 ARG A O 1
ATOM 816 N N . LYS A 1 101 ? 3.733 -0.293 23.339 1.00 84.44 101 LYS A N 1
ATOM 817 C CA . LYS A 1 101 ? 4.579 0.099 22.189 1.00 84.44 101 LYS A CA 1
ATOM 818 C C . LYS A 1 101 ? 5.659 1.137 22.489 1.00 84.44 101 LYS A C 1
ATOM 820 O O . LYS A 1 101 ? 6.592 1.271 21.707 1.00 84.44 101 LYS A O 1
ATOM 825 N N . LYS A 1 102 ? 5.497 1.938 23.544 1.00 85.31 102 LYS A N 1
ATOM 826 C CA . LYS A 1 102 ? 6.398 3.045 23.875 1.00 85.31 102 LYS A CA 1
ATOM 827 C C . LYS A 1 102 ? 6.989 2.887 25.265 1.00 85.31 102 LYS A C 1
ATOM 829 O O . LYS A 1 102 ? 6.339 2.366 26.175 1.00 85.31 102 LYS A O 1
ATOM 834 N N . GLU A 1 103 ? 8.188 3.410 25.424 1.00 87.94 103 GLU A N 1
ATOM 835 C CA . GLU A 1 103 ? 8.885 3.538 26.693 1.00 87.94 103 GLU A CA 1
ATOM 836 C C . GLU A 1 103 ? 9.530 4.904 26.831 1.00 87.94 103 GLU A C 1
ATOM 838 O O . GLU A 1 103 ? 9.709 5.617 25.845 1.00 87.94 103 GLU A O 1
ATOM 843 N N . THR A 1 104 ? 9.837 5.283 28.064 1.00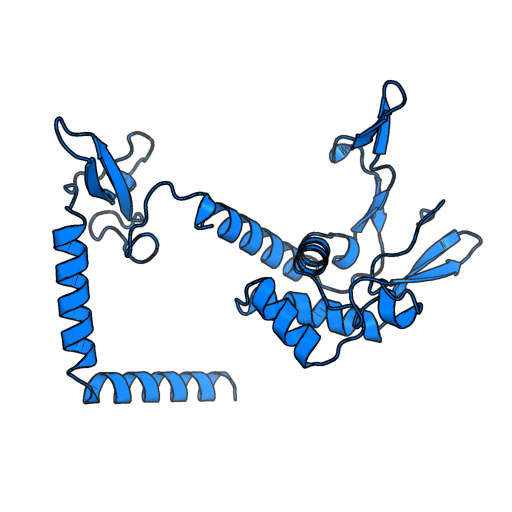 86.94 104 THR A N 1
ATOM 844 C CA . THR A 1 104 ? 10.489 6.554 28.351 1.00 86.94 104 THR A CA 1
ATOM 845 C C . THR A 1 104 ? 11.970 6.292 28.568 1.00 86.94 104 THR A C 1
ATOM 847 O O . THR A 1 104 ? 12.340 5.689 29.570 1.00 86.94 104 THR A O 1
ATOM 850 N N . VAL A 1 105 ? 12.806 6.773 27.651 1.00 85.88 105 VAL A N 1
ATOM 851 C CA . VAL A 1 105 ? 14.268 6.752 27.775 1.00 85.88 105 VAL A CA 1
ATOM 852 C C . VAL A 1 105 ? 14.734 8.199 27.826 1.00 85.88 105 VAL A C 1
ATOM 854 O O . VAL A 1 105 ? 14.402 8.991 26.941 1.00 85.88 105 VAL A O 1
ATOM 857 N N . ASN A 1 106 ? 15.459 8.573 28.883 1.00 85.56 106 ASN A N 1
ATOM 858 C CA . ASN A 1 106 ? 15.964 9.937 29.098 1.00 85.56 106 ASN A CA 1
ATOM 859 C C . ASN A 1 106 ? 14.869 11.019 28.976 1.00 85.56 106 ASN A C 1
ATOM 861 O O . ASN A 1 106 ? 15.033 12.021 28.282 1.00 85.56 106 ASN A O 1
ATOM 865 N N . GLY A 1 107 ? 13.701 10.775 29.582 1.00 87.00 107 GLY A N 1
ATOM 866 C CA . GLY A 1 107 ? 12.556 11.696 29.550 1.00 87.00 107 GLY A CA 1
ATOM 867 C C . GLY A 1 107 ? 11.804 11.770 28.212 1.00 87.00 107 GLY A C 1
ATOM 868 O O . GLY A 1 107 ? 10.801 12.474 28.118 1.00 87.00 107 GLY A O 1
ATOM 869 N N . LYS A 1 108 ? 12.228 11.032 27.175 1.00 85.12 108 LYS A N 1
ATOM 870 C CA . LYS A 1 108 ? 11.580 11.009 25.854 1.00 85.12 108 LYS A CA 1
ATOM 871 C C . LYS A 1 108 ? 10.857 9.688 25.611 1.00 85.12 108 LYS A C 1
ATOM 873 O O . LYS A 1 108 ? 11.401 8.617 25.861 1.00 85.12 108 LYS A O 1
ATOM 878 N N . LYS A 1 109 ? 9.635 9.762 25.069 1.00 85.81 109 LYS A N 1
ATOM 879 C CA . LYS A 1 109 ? 8.866 8.577 24.655 1.00 85.81 109 LYS A CA 1
ATOM 880 C C . LYS A 1 109 ? 9.404 8.034 23.330 1.00 85.81 109 LYS A C 1
ATOM 882 O O . LYS A 1 109 ? 9.170 8.634 22.283 1.00 85.81 109 LYS A O 1
ATOM 887 N N . VAL A 1 110 ? 10.068 6.888 23.374 1.00 88.12 110 VAL A N 1
ATOM 888 C CA . VAL A 1 110 ? 10.579 6.140 22.216 1.00 88.12 110 VAL A CA 1
ATOM 889 C C . VAL A 1 110 ? 9.758 4.872 21.987 1.00 88.12 110 VAL A C 1
ATOM 891 O O . VAL A 1 110 ? 9.081 4.390 22.893 1.00 88.12 110 VAL A O 1
ATOM 894 N N . LEU A 1 111 ? 9.738 4.371 20.750 1.00 87.81 111 LEU A N 1
ATOM 895 C CA . LEU A 1 111 ? 9.085 3.100 20.419 1.00 87.81 111 LEU A CA 1
ATOM 896 C C . LEU A 1 111 ? 9.985 1.937 20.850 1.00 87.81 111 LEU A C 1
ATOM 898 O O . LEU A 1 111 ? 11.167 1.941 20.517 1.00 87.81 111 LEU A O 1
ATOM 902 N N . ARG A 1 112 ? 9.405 0.947 21.532 1.00 87.62 112 ARG A N 1
ATOM 903 C CA . ARG A 1 112 ? 10.067 -0.326 21.847 1.00 87.62 112 ARG A CA 1
ATOM 904 C C . ARG A 1 112 ? 10.287 -1.164 20.593 1.00 87.62 112 ARG A C 1
ATOM 906 O O . ARG A 1 112 ? 9.552 -0.994 19.609 1.00 87.62 112 ARG A O 1
ATOM 913 N N . ALA A 1 113 ? 11.223 -2.111 20.672 1.00 87.62 113 ALA A N 1
ATOM 914 C CA . ALA A 1 113 ? 11.343 -3.185 19.692 1.00 87.62 113 ALA A CA 1
ATOM 915 C C . ALA A 1 113 ? 10.002 -3.921 19.544 1.00 87.62 113 ALA A C 1
ATOM 917 O O . ALA A 1 113 ? 9.202 -3.980 20.483 1.00 87.62 113 ALA A O 1
ATOM 918 N N . ARG A 1 114 ? 9.710 -4.429 18.344 1.00 83.38 114 ARG A N 1
ATOM 919 C CA . ARG A 1 114 ? 8.380 -4.982 18.042 1.00 83.38 114 ARG A CA 1
ATOM 920 C C . ARG A 1 114 ? 8.105 -6.257 18.836 1.00 83.38 114 ARG A C 1
ATOM 922 O O . ARG A 1 114 ? 6.961 -6.523 19.176 1.00 83.38 114 ARG A O 1
ATOM 929 N N . GLU A 1 115 ? 9.154 -6.995 19.155 1.00 86.44 115 GLU A N 1
ATOM 930 C CA . GLU A 1 115 ? 9.158 -8.235 19.926 1.00 86.44 115 GL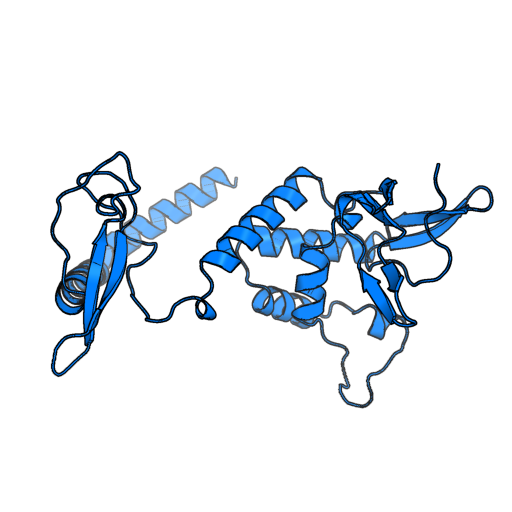U A CA 1
ATOM 931 C C . GLU A 1 115 ? 8.737 -8.005 21.387 1.00 86.44 115 GLU A C 1
ATOM 933 O O . GLU A 1 115 ? 8.224 -8.907 22.038 1.00 86.44 115 GLU A O 1
ATOM 938 N N . GLU A 1 116 ? 8.901 -6.781 21.892 1.00 86.38 116 GLU A N 1
ATOM 939 C CA . GLU A 1 116 ? 8.480 -6.384 23.239 1.00 86.38 116 GLU A CA 1
ATOM 940 C C . GLU A 1 116 ? 7.032 -5.873 23.288 1.00 86.38 116 GLU A C 1
ATOM 942 O O . GLU A 1 116 ? 6.510 -5.535 24.358 1.00 86.38 116 GLU A O 1
ATOM 947 N N . TRP A 1 117 ? 6.376 -5.741 22.132 1.00 89.75 117 TRP A N 1
ATOM 948 C CA . TRP A 1 117 ? 4.982 -5.323 22.084 1.00 89.75 117 TRP A CA 1
ATOM 949 C C . TRP A 1 117 ? 4.110 -6.487 22.535 1.00 89.75 117 TRP A C 1
ATOM 951 O O . TRP A 1 117 ? 4.238 -7.599 22.035 1.00 89.75 117 TRP A O 1
ATOM 961 N N . LEU A 1 118 ? 3.190 -6.222 23.458 1.00 86.44 118 LEU A N 1
ATOM 962 C CA . LEU A 1 118 ? 2.308 -7.259 23.985 1.00 86.44 118 LEU A CA 1
ATOM 963 C C . LEU A 1 118 ? 1.099 -7.424 23.054 1.00 86.44 118 LEU A C 1
ATOM 965 O O . LEU A 1 118 ? 0.314 -6.473 22.951 1.00 86.44 118 LEU A O 1
ATOM 969 N N . PRO A 1 119 ? 0.934 -8.572 22.372 1.00 90.25 119 PRO A N 1
ATOM 970 C CA . PRO A 1 119 ? -0.226 -8.813 21.529 1.00 90.25 119 PRO A CA 1
ATOM 971 C C . PRO A 1 119 ? -1.460 -9.104 22.390 1.00 90.25 119 PRO A C 1
ATOM 973 O O . PRO A 1 119 ? -1.403 -9.839 23.376 1.00 90.25 119 PRO A O 1
ATOM 976 N N . VAL A 1 120 ? -2.594 -8.537 21.996 1.00 89.50 120 VAL A N 1
ATOM 977 C CA . VAL A 1 120 ? -3.908 -8.759 22.596 1.00 89.50 120 VAL A CA 1
ATOM 978 C C . VAL A 1 120 ? -4.882 -9.072 21.469 1.00 89.50 120 VAL A C 1
ATOM 980 O O . VAL A 1 120 ? -4.987 -8.310 20.505 1.00 89.50 120 VAL A O 1
ATOM 983 N N . ALA A 1 121 ? -5.579 -10.199 21.593 1.00 91.44 121 ALA A N 1
ATOM 984 C CA . ALA A 1 121 ? -6.618 -10.582 20.650 1.00 91.44 121 ALA A CA 1
ATOM 985 C C . ALA A 1 121 ? -7.798 -9.607 20.751 1.00 91.44 121 ALA A C 1
ATOM 987 O O . ALA A 1 121 ? -8.263 -9.296 21.848 1.00 91.44 121 ALA A O 1
ATOM 988 N N . VAL A 1 122 ? -8.265 -9.133 19.602 1.00 92.44 122 VAL A N 1
ATOM 989 C CA . VAL A 1 122 ? -9.439 -8.266 19.463 1.00 92.44 122 VAL A CA 1
ATOM 990 C C . VAL A 1 122 ? -10.303 -8.776 18.310 1.00 92.44 122 VAL A C 1
ATOM 992 O O . VAL A 1 122 ? -9.796 -9.513 17.461 1.00 92.44 122 VAL A O 1
ATOM 995 N N . PRO A 1 123 ? -11.590 -8.403 18.233 1.00 94.50 123 PRO A N 1
ATOM 996 C CA . PRO A 1 123 ? -12.419 -8.768 17.091 1.00 94.50 123 PRO A CA 1
ATOM 997 C C . PRO A 1 123 ? -11.791 -8.304 15.769 1.00 94.50 123 PRO A C 1
ATOM 999 O O . PRO A 1 123 ? -11.386 -7.148 15.636 1.00 94.50 123 PRO A O 1
ATOM 1002 N N . ALA A 1 124 ? -11.683 -9.199 14.791 1.00 96.62 124 ALA A N 1
ATOM 1003 C CA . ALA A 1 124 ? -11.128 -8.873 13.482 1.00 96.62 124 ALA A CA 1
ATOM 1004 C C . ALA A 1 124 ? -12.203 -8.242 12.582 1.00 96.62 124 ALA A C 1
ATOM 1006 O O . ALA A 1 124 ? -13.322 -8.743 12.508 1.00 96.62 124 ALA A O 1
ATOM 1007 N N . ILE A 1 125 ? -11.862 -7.156 11.881 1.00 97.81 125 ILE A N 1
ATOM 1008 C CA . ILE A 1 125 ? -12.728 -6.548 10.853 1.00 97.81 125 ILE A CA 1
ATOM 1009 C C . ILE A 1 125 ? -12.450 -7.161 9.475 1.00 97.81 125 ILE A C 1
ATOM 1011 O O . ILE A 1 125 ? -13.375 -7.335 8.680 1.00 97.81 125 ILE A O 1
ATOM 1015 N N . VAL A 1 126 ? -11.185 -7.497 9.206 1.00 97.38 126 VAL A N 1
ATOM 1016 C CA . VAL A 1 126 ? -10.728 -8.195 7.997 1.00 97.38 126 VAL A CA 1
ATOM 1017 C C . VAL A 1 126 ? -10.007 -9.481 8.383 1.00 97.38 126 VAL A C 1
ATOM 1019 O O . VAL A 1 126 ? -9.441 -9.578 9.472 1.00 97.38 126 VAL A O 1
ATOM 1022 N N . SER A 1 127 ? -9.985 -10.466 7.486 1.00 97.12 127 SER A N 1
ATOM 1023 C CA . SER A 1 127 ? -9.283 -11.719 7.764 1.00 97.12 127 SER A CA 1
ATOM 1024 C C . SER A 1 127 ? -7.755 -11.508 7.858 1.00 97.12 127 SER A C 1
ATOM 1026 O O . SER A 1 127 ? -7.207 -10.615 7.190 1.00 97.12 127 SER A O 1
ATOM 1028 N N . PRO A 1 128 ? -7.028 -12.324 8.645 1.00 94.69 128 PRO A N 1
ATOM 1029 C CA . PRO A 1 128 ? -5.564 -12.299 8.677 1.00 94.69 128 PRO A CA 1
ATOM 1030 C C . PRO A 1 128 ? -4.918 -12.469 7.293 1.00 94.69 128 PRO A C 1
ATOM 1032 O O . PRO A 1 128 ? -3.908 -11.829 6.990 1.00 94.69 128 PRO A O 1
ATOM 1035 N N . GLU A 1 129 ? -5.520 -13.277 6.422 1.00 96.19 129 GLU A N 1
ATOM 1036 C CA . GLU A 1 129 ? -5.070 -13.541 5.049 1.00 96.19 129 GLU A CA 1
ATOM 1037 C C . GLU A 1 129 ? -5.215 -12.292 4.172 1.00 96.19 129 GLU A C 1
ATOM 1039 O O . GLU A 1 129 ? -4.290 -11.923 3.440 1.00 96.19 129 GLU A O 1
ATOM 1044 N N . THR A 1 130 ? -6.349 -11.599 4.299 1.00 96.88 130 THR A N 1
ATOM 1045 C CA . THR A 1 130 ? -6.626 -10.330 3.613 1.00 96.88 130 THR A CA 1
ATOM 1046 C C . THR A 1 130 ? -5.591 -9.283 4.014 1.00 96.88 130 THR A C 1
ATOM 1048 O O . THR A 1 130 ? -4.960 -8.641 3.167 1.00 96.88 130 THR A O 1
ATOM 1051 N N . TRP A 1 131 ? -5.330 -9.159 5.318 1.00 97.25 131 TRP A N 1
ATOM 1052 C CA . TRP A 1 131 ? -4.316 -8.240 5.824 1.00 97.25 131 TRP A CA 1
ATOM 1053 C C . TRP A 1 131 ? -2.918 -8.590 5.313 1.00 97.25 131 TRP A C 1
ATOM 1055 O O . TRP A 1 131 ? -2.205 -7.716 4.813 1.00 97.25 131 TRP A O 1
ATOM 1065 N N . LYS A 1 132 ? -2.531 -9.867 5.357 1.00 96.19 132 LYS A N 1
ATOM 1066 C CA . LYS A 1 132 ? -1.235 -10.331 4.847 1.00 96.19 132 LYS A CA 1
ATOM 1067 C C . LYS A 1 132 ? -1.055 -9.985 3.365 1.00 96.19 132 LYS A C 1
ATOM 1069 O O . LYS A 1 132 ? -0.018 -9.429 2.994 1.00 96.19 132 LYS A O 1
ATOM 1074 N N . THR A 1 133 ? -2.083 -10.216 2.552 1.00 96.44 133 THR A N 1
ATOM 1075 C CA . THR A 1 133 ? -2.104 -9.874 1.120 1.00 96.44 133 THR A CA 1
ATOM 1076 C C . THR A 1 133 ? -1.868 -8.377 0.900 1.00 96.44 133 THR A C 1
ATOM 1078 O O . THR A 1 133 ? -1.000 -7.974 0.115 1.00 96.44 133 THR A O 1
ATOM 1081 N N . VAL A 1 134 ? -2.561 -7.520 1.659 1.00 96.94 134 VAL A N 1
ATOM 1082 C CA . VAL A 1 134 ? -2.357 -6.063 1.617 1.00 96.94 134 VAL A CA 1
ATOM 1083 C C . VAL A 1 134 ? -0.925 -5.682 1.998 1.00 96.94 1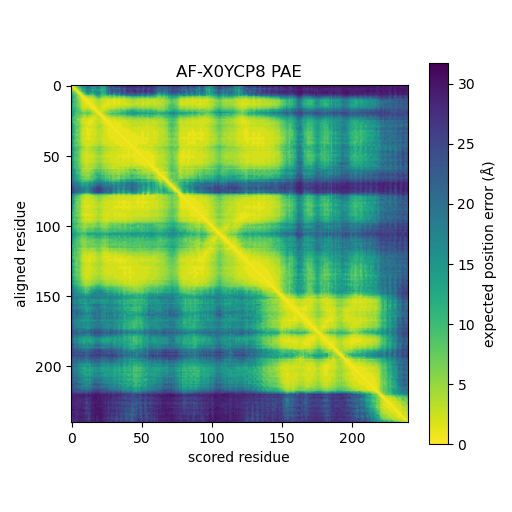34 VAL A C 1
ATOM 1085 O O . VAL A 1 134 ? -0.308 -4.839 1.337 1.00 96.94 134 VAL A O 1
ATOM 1088 N N . GLN A 1 135 ? -0.348 -6.310 3.021 1.00 97.12 135 GLN A N 1
ATOM 1089 C CA . GLN A 1 135 ? 1.011 -6.012 3.480 1.00 97.12 135 GLN A CA 1
ATOM 1090 C C . GLN A 1 135 ? 2.075 -6.415 2.448 1.00 97.12 135 GLN A C 1
ATOM 1092 O O . GLN A 1 135 ? 3.033 -5.664 2.213 1.00 97.12 135 GLN A O 1
ATOM 1097 N N . GLU A 1 136 ? 1.893 -7.546 1.767 1.00 95.25 136 GLU A N 1
ATOM 1098 C CA . GLU A 1 136 ? 2.740 -7.977 0.651 1.00 95.25 136 GLU A CA 1
ATOM 1099 C C . GLU A 1 136 ? 2.649 -7.005 -0.531 1.00 95.25 136 GLU A C 1
ATOM 1101 O O . GLU A 1 136 ? 3.679 -6.536 -1.040 1.00 95.25 136 GLU A O 1
ATOM 1106 N N . LYS A 1 137 ? 1.429 -6.599 -0.904 1.00 94.12 137 LYS A N 1
ATOM 1107 C CA . LYS A 1 137 ? 1.193 -5.585 -1.940 1.00 94.12 137 LYS A CA 1
ATOM 1108 C C . LYS A 1 137 ? 1.851 -4.254 -1.581 1.00 94.12 137 LYS A C 1
ATOM 1110 O O . LYS A 1 137 ? 2.570 -3.677 -2.401 1.00 94.12 137 LYS A O 1
ATOM 1115 N N . ARG A 1 138 ? 1.731 -3.794 -0.331 1.00 94.00 138 ARG A N 1
ATOM 1116 C CA . ARG A 1 138 ? 2.411 -2.585 0.173 1.00 94.00 138 ARG A CA 1
ATOM 1117 C C . ARG A 1 138 ? 3.930 -2.695 0.083 1.00 94.00 138 ARG A C 1
ATOM 1119 O O . ARG A 1 138 ? 4.585 -1.733 -0.328 1.00 94.00 138 ARG A O 1
ATOM 1126 N N . LYS A 1 139 ? 4.512 -3.846 0.437 1.00 92.31 139 LYS A N 1
ATOM 1127 C CA . LYS A 1 139 ? 5.961 -4.100 0.339 1.00 92.31 139 LYS A CA 1
ATOM 1128 C C . LYS A 1 139 ? 6.434 -4.028 -1.113 1.00 92.31 139 LYS A C 1
ATOM 1130 O O . LYS A 1 139 ? 7.443 -3.375 -1.397 1.00 92.31 139 LYS A O 1
ATOM 1135 N N . THR A 1 140 ? 5.690 -4.636 -2.032 1.00 88.69 140 THR A N 1
ATOM 1136 C CA . THR A 1 140 ? 5.960 -4.593 -3.476 1.00 88.69 140 THR A CA 1
ATOM 1137 C C . THR A 1 140 ? 5.837 -3.173 -4.028 1.00 88.69 140 THR A C 1
ATOM 1139 O O . THR A 1 140 ? 6.766 -2.681 -4.672 1.00 88.69 140 THR A O 1
ATOM 1142 N N . ASN A 1 141 ? 4.765 -2.457 -3.687 1.00 87.69 141 ASN A N 1
ATOM 1143 C CA . ASN A 1 141 ? 4.538 -1.072 -4.098 1.00 87.69 141 ASN A CA 1
ATOM 1144 C C . ASN A 1 141 ? 5.621 -0.129 -3.565 1.00 87.69 141 ASN A C 1
ATOM 1146 O O . ASN A 1 141 ? 6.124 0.717 -4.303 1.00 87.69 141 ASN A O 1
ATOM 1150 N N . LYS A 1 142 ? 6.063 -0.313 -2.313 1.00 87.12 142 LYS A N 1
ATOM 1151 C CA . LYS A 1 142 ? 7.190 0.441 -1.748 1.00 87.12 142 LYS A CA 1
ATOM 1152 C C . LYS A 1 142 ? 8.458 0.221 -2.567 1.00 87.12 142 LYS A C 1
ATOM 1154 O O . LYS A 1 142 ? 9.131 1.197 -2.867 1.00 87.12 142 LYS A O 1
ATOM 1159 N N . LYS A 1 143 ? 8.776 -1.015 -2.964 1.00 81.81 143 LYS A N 1
ATOM 1160 C CA . LYS A 1 143 ? 9.948 -1.306 -3.812 1.00 81.81 143 LYS A CA 1
ATOM 1161 C C . LYS A 1 143 ? 9.827 -0.685 -5.207 1.00 81.81 143 LYS A C 1
ATOM 1163 O O . LYS A 1 143 ? 10.818 -0.193 -5.734 1.00 81.81 143 LYS A O 1
ATOM 1168 N N . ARG A 1 144 ? 8.624 -0.678 -5.789 1.00 79.94 144 ARG A N 1
ATOM 1169 C CA . ARG A 1 144 ? 8.358 -0.172 -7.148 1.00 79.94 144 ARG A CA 1
ATOM 1170 C C . ARG A 1 144 ? 8.128 1.344 -7.231 1.00 79.94 144 ARG A C 1
ATOM 1172 O O . ARG A 1 144 ? 8.082 1.870 -8.341 1.00 79.94 144 ARG A O 1
ATOM 1179 N N . ALA A 1 145 ? 8.001 2.039 -6.098 1.00 80.00 145 ALA A N 1
ATOM 1180 C CA . ALA A 1 145 ? 7.655 3.458 -6.038 1.00 80.00 145 ALA A CA 1
ATOM 1181 C C . ALA A 1 145 ? 8.586 4.339 -6.891 1.00 80.00 145 ALA A C 1
ATOM 1183 O O . ALA A 1 145 ? 9.809 4.243 -6.778 1.00 80.00 145 ALA A O 1
ATOM 1184 N N . LYS A 1 146 ? 8.005 5.255 -7.685 1.00 74.88 146 LYS A N 1
ATOM 1185 C CA . LYS A 1 146 ? 8.744 6.157 -8.594 1.00 74.88 146 LYS A CA 1
ATOM 1186 C C . LYS A 1 146 ? 9.864 6.927 -7.888 1.00 74.88 146 LYS A C 1
ATOM 1188 O O . LYS A 1 146 ? 10.965 6.990 -8.410 1.00 74.88 146 LYS A O 1
ATOM 1193 N N . ARG A 1 147 ? 9.624 7.408 -6.661 1.00 77.75 147 ARG A N 1
ATOM 1194 C CA . ARG A 1 147 ? 10.621 8.128 -5.840 1.00 77.75 147 ARG A CA 1
ATOM 1195 C C . ARG A 1 147 ? 11.887 7.327 -5.510 1.00 77.75 147 ARG A C 1
ATOM 1197 O O . ARG A 1 147 ? 12.901 7.913 -5.167 1.00 77.75 147 ARG A O 1
ATOM 1204 N N . ASN A 1 148 ? 11.827 5.997 -5.592 1.00 77.25 148 ASN A N 1
ATOM 1205 C CA . ASN A 1 148 ? 12.991 5.136 -5.380 1.00 77.25 148 ASN A CA 1
ATOM 1206 C C . ASN A 1 148 ? 13.780 4.905 -6.680 1.00 77.25 148 ASN A C 1
ATOM 1208 O O . ASN A 1 148 ? 14.828 4.262 -6.656 1.00 77.25 148 ASN A O 1
ATOM 1212 N N . ARG A 1 149 ? 13.283 5.393 -7.824 1.00 74.50 149 ARG A N 1
ATOM 1213 C CA . ARG A 1 149 ? 13.953 5.296 -9.121 1.00 74.50 149 ARG A CA 1
ATOM 1214 C C . ARG A 1 149 ? 14.753 6.577 -9.360 1.00 74.50 149 ARG A C 1
ATOM 1216 O O . ARG A 1 149 ? 14.186 7.658 -9.432 1.00 74.50 149 ARG A O 1
ATOM 1223 N N . LYS A 1 150 ? 16.074 6.443 -9.527 1.00 79.31 150 LYS A N 1
ATOM 1224 C CA . LYS A 1 150 ? 16.960 7.564 -9.899 1.00 79.31 150 LYS A CA 1
ATOM 1225 C C . LYS A 1 150 ? 16.741 8.030 -11.344 1.00 79.31 150 LYS A C 1
ATOM 1227 O O . LYS A 1 150 ? 16.919 9.201 -11.645 1.00 79.31 150 LYS A O 1
ATOM 1232 N N . TYR A 1 151 ? 16.369 7.105 -12.226 1.00 83.69 151 TYR A N 1
ATOM 1233 C CA . TYR A 1 151 ? 16.121 7.363 -13.642 1.00 83.69 151 TYR A CA 1
ATOM 1234 C C . TYR A 1 151 ? 14.835 6.659 -14.069 1.00 83.69 151 TYR A C 1
ATOM 1236 O O . TYR A 1 151 ? 14.527 5.574 -13.562 1.00 83.69 151 TYR A O 1
ATOM 1244 N N . SER A 1 152 ? 14.097 7.275 -14.991 1.00 81.81 152 SER A N 1
ATOM 1245 C CA . SER A 1 152 ? 12.888 6.688 -15.564 1.00 81.81 152 SER A CA 1
ATOM 1246 C C . SER A 1 152 ? 13.249 5.779 -16.737 1.00 81.81 152 SER A C 1
ATOM 1248 O O . SER A 1 152 ? 14.083 6.134 -17.561 1.00 81.81 152 SER A O 1
ATOM 1250 N N . TYR A 1 153 ? 12.626 4.607 -16.787 1.00 89.69 153 TYR A N 1
ATOM 1251 C CA . TYR A 1 153 ? 12.729 3.648 -17.883 1.00 89.69 153 TYR A CA 1
ATOM 1252 C C . TYR A 1 153 ? 11.319 3.142 -18.159 1.00 89.69 153 TYR A C 1
ATOM 1254 O O . TYR A 1 153 ? 10.662 2.692 -17.211 1.00 89.69 153 TYR A O 1
ATOM 1262 N N . LEU A 1 154 ? 10.871 3.220 -19.412 1.00 89.31 154 LEU A N 1
ATOM 1263 C CA . LEU A 1 154 ? 9.490 2.915 -19.789 1.00 89.31 154 LEU A CA 1
ATOM 1264 C C . LEU A 1 154 ? 9.155 1.440 -19.558 1.00 89.31 154 LEU A C 1
ATOM 1266 O O . LEU A 1 154 ? 8.145 1.117 -18.943 1.00 89.31 154 LEU A O 1
ATOM 1270 N N . LEU A 1 155 ? 10.057 0.542 -19.952 1.00 90.75 155 LEU A N 1
ATOM 1271 C CA . LEU A 1 155 ? 9.762 -0.891 -20.009 1.00 90.75 155 LEU A CA 1
ATOM 1272 C C . LEU A 1 155 ? 10.112 -1.650 -18.716 1.00 90.75 155 LEU A C 1
ATOM 1274 O O . LEU A 1 155 ? 9.845 -2.847 -18.592 1.00 90.75 155 LEU A O 1
ATOM 1278 N N . VAL A 1 156 ? 10.703 -0.991 -17.709 1.00 88.81 156 VAL A N 1
ATOM 1279 C CA . VAL A 1 156 ? 11.092 -1.668 -16.456 1.00 88.81 156 VAL A CA 1
ATOM 1280 C C . VAL A 1 156 ? 9.862 -2.143 -15.687 1.00 88.81 156 VAL A C 1
ATOM 1282 O O . VAL A 1 156 ? 9.099 -1.340 -15.147 1.00 88.81 156 VAL A O 1
ATOM 1285 N N . GLY A 1 157 ? 9.754 -3.466 -15.553 1.00 84.88 157 GLY A N 1
ATOM 1286 C CA . GLY A 1 157 ? 8.611 -4.154 -14.950 1.00 84.88 157 GLY A CA 1
ATOM 1287 C C . GLY A 1 157 ? 7.660 -4.789 -15.966 1.00 84.88 157 GLY A C 1
ATOM 1288 O O . GLY A 1 157 ? 6.811 -5.565 -15.544 1.00 84.88 157 GLY A O 1
ATOM 1289 N N . HIS A 1 158 ? 7.839 -4.509 -17.261 1.00 89.00 158 HIS A N 1
ATOM 1290 C CA . HIS A 1 158 ? 7.009 -5.027 -18.354 1.00 89.00 158 HIS A CA 1
ATOM 1291 C C . HIS A 1 158 ? 7.744 -6.033 -19.248 1.00 89.00 158 HIS A C 1
ATOM 1293 O O . HIS A 1 158 ? 7.103 -6.846 -19.897 1.00 89.00 158 HIS A O 1
ATOM 1299 N N . ILE A 1 159 ? 9.083 -6.014 -19.260 1.00 90.88 159 ILE A N 1
ATOM 1300 C CA . ILE A 1 159 ? 9.892 -6.915 -20.092 1.00 90.88 159 ILE A CA 1
ATOM 1301 C C . ILE A 1 159 ? 10.689 -7.938 -19.272 1.00 90.88 159 ILE A C 1
ATOM 1303 O O . ILE A 1 159 ? 11.285 -7.642 -18.225 1.00 90.88 159 ILE A O 1
ATOM 1307 N N . THR A 1 160 ? 10.747 -9.159 -19.796 1.00 93.88 160 THR A N 1
ATOM 1308 C CA . THR A 1 160 ? 11.539 -10.278 -19.279 1.00 93.88 160 THR A CA 1
ATOM 1309 C C . THR A 1 160 ? 12.562 -10.725 -20.320 1.00 93.88 160 THR A C 1
ATOM 1311 O O . THR A 1 160 ? 12.459 -10.441 -21.510 1.00 93.88 160 THR A O 1
ATOM 1314 N N . CYS A 1 161 ? 13.631 -11.369 -19.864 1.00 92.50 161 CYS A N 1
ATOM 1315 C CA . CYS A 1 161 ? 14.667 -11.882 -20.746 1.00 92.50 161 CYS A CA 1
ATOM 1316 C C . CYS A 1 161 ? 14.199 -13.176 -21.414 1.00 92.50 161 CYS A C 1
ATOM 1318 O O . CYS A 1 161 ? 14.096 -14.194 -20.733 1.00 92.50 161 CYS A O 1
ATOM 1320 N N . GLY A 1 162 ? 14.038 -13.173 -22.739 1.00 90.25 162 GLY A N 1
ATOM 1321 C CA . GLY A 1 162 ? 13.701 -14.383 -23.501 1.00 90.25 162 GLY A CA 1
ATOM 1322 C C . GLY A 1 162 ? 14.727 -15.521 -23.375 1.00 90.25 162 GLY A C 1
ATOM 1323 O O . GLY A 1 162 ? 14.378 -16.679 -23.542 1.00 90.25 162 GLY A O 1
ATOM 1324 N N . HIS A 1 163 ? 15.982 -15.227 -23.011 1.00 90.56 163 HIS A N 1
ATOM 1325 C CA . HIS A 1 163 ? 17.020 -16.254 -22.853 1.00 90.56 163 HIS A CA 1
ATOM 1326 C C . HIS A 1 163 ? 17.015 -16.929 -21.470 1.00 90.56 163 HIS A C 1
ATOM 1328 O O . HIS A 1 163 ? 17.365 -18.099 -21.348 1.00 90.56 163 HIS A O 1
ATOM 1334 N N . CYS A 1 164 ? 16.733 -16.202 -20.385 1.00 90.06 164 CYS A N 1
ATOM 1335 C CA . CYS A 1 164 ? 16.879 -16.750 -19.025 1.00 90.06 164 CYS A CA 1
ATOM 1336 C C . CYS A 1 164 ? 15.646 -16.587 -18.134 1.00 90.06 164 CYS A C 1
ATOM 1338 O O . CYS A 1 164 ? 15.699 -16.963 -16.963 1.00 90.06 164 CYS A O 1
ATOM 1340 N N . GLY A 1 165 ? 14.572 -15.990 -18.649 1.00 88.81 165 GLY A N 1
ATOM 1341 C CA . GLY A 1 165 ? 13.313 -15.744 -17.944 1.00 88.81 165 GLY A CA 1
ATOM 1342 C C . GLY A 1 165 ? 13.372 -14.652 -16.871 1.00 88.81 165 GLY A C 1
ATOM 1343 O O . GLY A 1 165 ? 12.337 -14.207 -16.389 1.00 88.81 165 GLY A O 1
ATOM 1344 N N . LEU A 1 166 ? 14.561 -14.178 -16.484 1.00 90.31 166 LEU A N 1
ATOM 1345 C CA . LEU A 1 166 ? 14.688 -13.138 -15.462 1.00 90.31 166 LEU A CA 1
ATOM 1346 C C . LEU A 1 166 ? 14.264 -11.764 -15.987 1.00 90.31 166 LEU A C 1
ATOM 1348 O O . LEU A 1 166 ? 14.455 -11.433 -17.157 1.00 90.31 166 LEU A O 1
ATOM 1352 N N . SER A 1 167 ? 13.763 -10.924 -15.083 1.00 91.25 167 SER A N 1
ATOM 1353 C CA . SER A 1 167 ? 13.364 -9.552 -15.395 1.00 91.25 167 SER A CA 1
ATOM 1354 C C . SER A 1 167 ? 14.521 -8.704 -15.936 1.00 91.25 167 SER A C 1
ATOM 1356 O O . SER A 1 167 ? 15.693 -8.872 -15.565 1.00 91.25 167 SER A O 1
ATOM 1358 N N . ILE A 1 168 ? 14.181 -7.769 -16.821 1.00 92.56 168 ILE A N 1
ATOM 1359 C CA . ILE A 1 168 ? 15.106 -6.769 -17.353 1.00 92.56 168 ILE A CA 1
ATOM 1360 C C . ILE A 1 168 ? 14.905 -5.452 -16.591 1.00 92.56 168 ILE A C 1
ATOM 1362 O O . ILE A 1 168 ? 13.784 -5.000 -16.373 1.00 92.56 168 ILE A O 1
ATOM 1366 N N . ASN A 1 169 ? 16.011 -4.837 -16.173 1.00 91.12 169 ASN A N 1
ATOM 1367 C CA . ASN A 1 169 ? 16.035 -3.588 -15.416 1.00 91.12 169 ASN A CA 1
ATOM 1368 C C . ASN A 1 169 ? 16.807 -2.492 -16.159 1.00 91.12 169 ASN A C 1
ATOM 1370 O O . ASN A 1 169 ? 17.630 -2.762 -17.036 1.00 91.12 169 ASN A O 1
ATOM 1374 N N . GLY A 1 170 ? 16.576 -1.245 -15.758 1.00 91.62 170 GLY A N 1
ATOM 1375 C CA . GLY A 1 170 ? 17.326 -0.095 -16.244 1.00 91.62 170 GLY A CA 1
ATOM 1376 C C . GLY A 1 170 ? 18.758 -0.063 -15.705 1.00 91.62 170 GLY A C 1
ATOM 1377 O O . GLY A 1 170 ? 19.021 -0.361 -14.538 1.00 91.62 170 GLY A O 1
ATOM 1378 N N . ASN A 1 171 ? 19.706 0.313 -16.553 1.00 92.06 171 ASN A N 1
ATOM 1379 C CA . ASN A 1 171 ? 21.115 0.457 -16.228 1.00 92.06 171 ASN A CA 1
ATOM 1380 C C . ASN A 1 171 ? 21.661 1.750 -16.839 1.00 92.06 171 ASN A C 1
ATOM 1382 O O . ASN A 1 171 ? 21.899 1.827 -18.042 1.00 92.06 171 ASN A O 1
ATOM 1386 N N . ALA A 1 172 ? 21.900 2.748 -15.989 1.00 92.19 172 ALA A N 1
ATOM 1387 C CA . ALA A 1 172 ? 22.530 3.994 -16.399 1.00 92.19 172 ALA A CA 1
ATOM 1388 C C . ALA A 1 172 ? 24.051 3.868 -16.269 1.00 92.19 172 ALA A C 1
ATOM 1390 O O . ALA A 1 172 ? 24.551 3.326 -15.278 1.00 92.19 172 ALA A O 1
ATOM 1391 N N . LYS A 1 173 ? 24.787 4.380 -17.252 1.00 90.62 173 LYS A N 1
ATOM 1392 C CA . LYS A 1 173 ? 26.249 4.449 -17.244 1.00 90.62 173 LYS A CA 1
ATOM 1393 C C . LYS A 1 173 ? 26.727 5.856 -17.582 1.00 90.62 173 LYS A C 1
ATOM 1395 O O . LYS A 1 173 ? 26.351 6.403 -18.615 1.00 90.62 173 LYS A O 1
ATOM 1400 N N . GLN A 1 174 ? 27.612 6.387 -16.743 1.00 91.94 174 GLN A N 1
ATOM 1401 C CA . GLN A 1 174 ? 28.323 7.638 -17.002 1.00 91.94 174 GLN A CA 1
ATOM 1402 C C . GLN A 1 174 ? 29.389 7.413 -18.069 1.00 91.94 174 GLN A C 1
ATOM 1404 O O . GLN A 1 174 ? 30.272 6.573 -17.905 1.00 91.94 174 GLN A O 1
ATOM 1409 N N . GLY A 1 175 ? 29.280 8.144 -19.177 1.00 88.50 175 GLY A N 1
ATOM 1410 C CA . GLY A 1 175 ? 30.361 8.302 -20.142 1.00 88.50 175 GLY A CA 1
ATOM 1411 C C . GLY A 1 175 ? 31.114 9.616 -19.927 1.00 88.50 175 GLY A C 1
ATOM 1412 O O . GLY A 1 175 ? 30.787 10.394 -19.032 1.00 88.50 175 GLY A O 1
ATOM 1413 N N . LYS A 1 176 ? 32.100 9.888 -20.793 1.00 87.19 176 LYS A N 1
ATOM 1414 C CA . LYS A 1 176 ? 32.966 11.079 -20.689 1.00 87.19 176 LYS A CA 1
ATOM 1415 C C . LYS A 1 176 ? 32.212 12.415 -20.799 1.00 87.19 176 LYS A C 1
ATOM 1417 O O . LYS A 1 176 ? 32.561 13.352 -20.102 1.00 87.19 176 LYS A O 1
ATOM 1422 N N . LYS A 1 177 ? 31.201 12.502 -21.676 1.00 90.00 177 LYS A N 1
ATOM 1423 C CA . LYS A 1 177 ? 30.454 13.748 -21.964 1.00 90.00 177 LYS A CA 1
ATOM 1424 C C . LYS A 1 177 ? 28.969 13.701 -21.594 1.00 90.00 177 LYS A C 1
ATOM 1426 O O . LYS A 1 177 ? 28.344 14.741 -21.457 1.00 90.00 177 LYS A O 1
ATOM 1431 N N . ARG A 1 178 ? 28.385 12.504 -21.479 1.00 90.50 178 ARG A N 1
ATOM 1432 C CA . ARG A 1 178 ? 26.953 12.321 -21.201 1.00 90.50 178 ARG A CA 1
ATOM 1433 C C . ARG A 1 178 ? 26.663 10.991 -20.516 1.00 90.50 178 ARG A C 1
ATOM 1435 O O . ARG A 1 178 ? 27.487 10.071 -20.550 1.00 90.50 178 ARG A O 1
ATOM 1442 N N . MET A 1 179 ? 25.471 10.902 -19.934 1.00 90.69 179 MET A N 1
ATOM 1443 C CA . MET A 1 179 ? 24.895 9.665 -19.415 1.00 90.69 179 MET A CA 1
ATOM 1444 C C . MET A 1 179 ? 24.291 8.824 -20.537 1.00 90.69 179 MET A C 1
ATOM 1446 O O . MET A 1 179 ? 23.694 9.355 -21.467 1.00 90.69 179 MET A O 1
ATOM 1450 N N . TYR A 1 180 ? 24.440 7.507 -20.425 1.00 92.56 180 TYR A N 1
ATOM 1451 C CA . TYR A 1 180 ? 23.858 6.529 -21.337 1.00 92.56 180 TYR A CA 1
ATOM 1452 C C . TYR A 1 180 ? 22.914 5.600 -20.583 1.00 92.56 180 TYR A C 1
ATOM 1454 O O . TYR A 1 180 ? 23.251 5.114 -19.499 1.00 92.56 180 TYR A O 1
ATOM 1462 N N . PHE A 1 181 ? 21.766 5.307 -21.184 1.00 95.12 181 PHE A N 1
ATOM 1463 C CA . PHE A 1 181 ? 20.721 4.486 -20.585 1.00 95.12 181 PHE A CA 1
ATOM 1464 C C . PHE A 1 181 ? 20.568 3.175 -21.347 1.00 95.12 181 PHE A C 1
ATOM 1466 O O . PHE A 1 181 ? 20.474 3.151 -22.576 1.00 95.12 181 PHE A O 1
ATOM 1473 N N . TYR A 1 182 ? 20.546 2.075 -20.600 1.00 95.50 182 TYR A N 1
ATOM 1474 C CA . TYR A 1 182 ? 20.434 0.735 -21.156 1.00 95.50 182 TYR A CA 1
ATOM 1475 C C . TYR A 1 182 ? 19.381 -0.091 -20.428 1.00 95.50 182 TYR A C 1
ATOM 1477 O O . TYR A 1 182 ? 19.208 0.040 -19.219 1.00 95.50 182 TYR A O 1
ATOM 1485 N N . TYR A 1 183 ? 18.778 -1.032 -21.138 1.00 95.19 183 TYR A N 1
ATOM 1486 C CA . TYR A 1 183 ? 18.124 -2.190 -20.557 1.00 95.19 183 TYR A CA 1
ATOM 1487 C C . TYR A 1 183 ? 19.142 -3.312 -20.342 1.00 95.19 183 TYR A C 1
ATOM 1489 O O . TYR A 1 183 ? 19.950 -3.644 -21.216 1.00 95.19 183 TYR A O 1
ATOM 1497 N N . ARG A 1 184 ? 19.134 -3.890 -19.140 1.00 94.00 184 ARG A N 1
ATOM 1498 C CA . ARG A 1 184 ? 20.050 -4.949 -18.713 1.00 94.00 184 ARG A CA 1
ATOM 1499 C C . ARG A 1 184 ? 19.276 -6.055 -18.008 1.00 94.00 184 ARG A C 1
ATOM 1501 O O . ARG A 1 184 ? 18.606 -5.811 -17.009 1.00 94.00 184 ARG A O 1
ATOM 1508 N N . CYS A 1 185 ? 19.448 -7.287 -18.472 1.00 93.19 185 CYS A N 1
ATOM 1509 C CA . CYS A 1 185 ? 18.939 -8.466 -17.779 1.00 93.19 185 CYS A CA 1
ATOM 1510 C C . CYS A 1 185 ? 19.523 -8.598 -16.367 1.00 93.19 185 CYS A C 1
ATOM 1512 O O . CYS A 1 185 ? 20.733 -8.453 -16.174 1.00 93.19 185 CYS A O 1
ATOM 1514 N N . ASN A 1 186 ? 18.680 -8.923 -15.385 1.00 89.81 186 ASN A N 1
ATOM 1515 C CA . ASN A 1 186 ? 19.131 -9.188 -14.018 1.00 89.81 186 ASN A CA 1
ATOM 1516 C C . ASN A 1 186 ? 20.008 -10.437 -13.908 1.00 89.81 186 ASN A C 1
ATOM 1518 O O . ASN A 1 186 ? 20.879 -10.478 -13.050 1.00 89.81 186 ASN A O 1
ATOM 1522 N N . GLY A 1 187 ? 19.860 -11.399 -14.823 1.00 88.38 187 GLY A N 1
ATOM 1523 C CA . GLY A 1 187 ? 20.718 -12.584 -14.899 1.00 88.38 187 GLY A CA 1
ATOM 1524 C C . GLY A 1 187 ? 22.191 -12.293 -15.200 1.00 88.38 187 GLY A C 1
ATOM 1525 O O . GLY A 1 187 ? 23.009 -13.196 -15.101 1.00 88.38 187 GLY A O 1
ATOM 1526 N N . ARG A 1 188 ? 22.540 -11.054 -15.582 1.00 87.38 188 ARG A N 1
ATOM 1527 C CA . ARG A 1 188 ? 23.934 -10.595 -15.715 1.00 87.38 188 ARG A CA 1
ATOM 1528 C C . ARG A 1 188 ? 24.575 -10.190 -14.394 1.00 87.38 188 ARG A C 1
ATOM 1530 O O . ARG A 1 188 ? 25.764 -9.874 -14.370 1.00 87.38 188 ARG A O 1
ATOM 1537 N N . ASP A 1 189 ? 23.792 -10.082 -13.327 1.00 80.81 189 ASP A N 1
ATOM 1538 C CA . ASP A 1 189 ? 24.348 -9.811 -12.014 1.00 80.81 189 ASP A CA 1
ATOM 1539 C C . ASP A 1 189 ? 25.134 -11.041 -11.549 1.00 80.81 189 ASP A C 1
ATOM 1541 O O . ASP A 1 189 ? 24.623 -12.161 -11.588 1.00 80.81 189 ASP A O 1
ATOM 1545 N N . LYS A 1 190 ? 26.374 -10.828 -11.094 1.00 71.69 190 LYS A N 1
ATOM 1546 C CA . LYS A 1 190 ? 27.261 -11.899 -10.615 1.00 71.69 190 LYS A CA 1
ATOM 1547 C C . LYS A 1 190 ? 26.653 -12.680 -9.446 1.00 71.69 190 LYS A C 1
ATOM 1549 O O . LYS A 1 190 ? 27.074 -13.793 -9.174 1.00 71.69 190 LYS A O 1
ATOM 1554 N N . ARG A 1 191 ? 25.666 -12.094 -8.762 1.00 73.75 191 ARG A N 1
ATOM 1555 C CA . ARG A 1 191 ? 24.925 -12.714 -7.656 1.00 73.75 191 ARG A CA 1
ATOM 1556 C C . ARG A 1 191 ? 23.831 -13.683 -8.116 1.00 73.75 191 ARG A C 1
ATOM 1558 O O . ARG A 1 191 ? 23.174 -14.283 -7.274 1.00 73.75 191 ARG A O 1
ATOM 1565 N N . THR A 1 192 ? 23.581 -13.805 -9.420 1.00 71.62 192 THR A N 1
ATOM 1566 C CA . THR A 1 192 ? 22.524 -14.673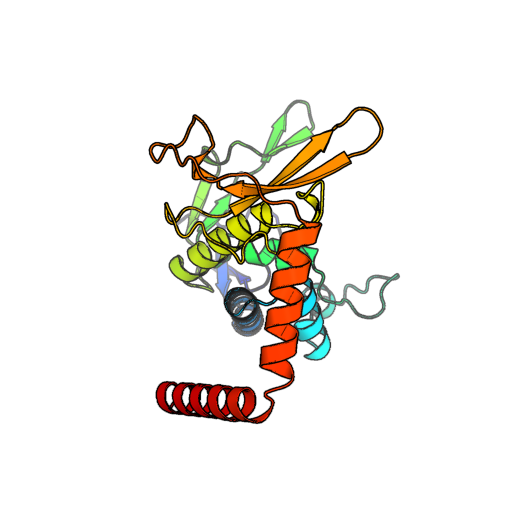 -9.957 1.00 71.62 192 THR A CA 1
ATOM 1567 C C . THR A 1 192 ? 23.093 -15.965 -10.534 1.00 71.62 192 THR A C 1
ATOM 1569 O O . THR A 1 192 ? 24.033 -15.944 -11.322 1.00 71.62 192 THR A O 1
ATOM 1572 N N . VAL A 1 193 ? 22.461 -17.094 -10.197 1.00 72.19 193 VAL A N 1
ATOM 1573 C CA . VAL A 1 193 ? 22.864 -18.446 -10.639 1.00 72.19 193 VAL A CA 1
ATOM 1574 C C . VAL A 1 193 ? 22.790 -18.607 -12.166 1.00 72.19 193 VAL A C 1
ATOM 1576 O O . VAL A 1 193 ? 23.550 -19.362 -12.758 1.00 72.19 193 VAL A O 1
ATOM 1579 N N . ARG A 1 194 ? 21.897 -17.859 -12.830 1.00 76.69 194 ARG A N 1
ATOM 1580 C CA . ARG A 1 194 ? 21.612 -17.981 -14.272 1.00 76.69 194 ARG A CA 1
ATOM 1581 C C . ARG A 1 194 ? 22.762 -17.519 -15.185 1.00 76.69 194 ARG A C 1
ATOM 1583 O O . ARG A 1 194 ? 22.749 -17.902 -16.348 1.00 76.69 194 ARG A O 1
ATOM 1590 N N . ASN A 1 195 ? 23.682 -16.667 -14.709 1.00 80.56 195 ASN A N 1
ATOM 1591 C CA . ASN A 1 195 ? 24.834 -16.129 -15.462 1.00 80.56 195 ASN A CA 1
ATOM 1592 C C . ASN A 1 195 ? 24.533 -15.786 -16.944 1.00 80.56 195 ASN A C 1
ATOM 1594 O O . ASN A 1 195 ? 25.192 -16.244 -17.880 1.00 80.56 195 ASN A O 1
ATOM 1598 N N . CYS A 1 196 ? 23.477 -15.007 -17.173 1.00 87.38 196 CYS A N 1
ATOM 1599 C CA . CYS A 1 196 ? 22.960 -14.723 -18.507 1.00 87.38 196 CYS A CA 1
ATOM 1600 C C . CYS A 1 196 ? 23.905 -13.798 -19.286 1.00 87.38 196 CYS A C 1
ATOM 1602 O O . CYS A 1 196 ? 24.353 -12.778 -18.765 1.00 87.38 196 CYS A O 1
ATOM 1604 N N . LYS A 1 197 ? 24.184 -14.109 -20.559 1.00 88.75 197 LYS A N 1
ATOM 1605 C CA . LYS A 1 197 ? 25.201 -13.398 -21.357 1.00 88.75 197 LYS A CA 1
ATOM 1606 C C . LYS A 1 197 ? 24.646 -12.370 -22.348 1.00 88.75 197 LYS A C 1
ATOM 1608 O O . LYS A 1 197 ? 25.449 -11.629 -22.920 1.00 88.75 197 LYS A O 1
ATOM 1613 N N . ILE A 1 198 ? 23.322 -12.248 -22.489 1.00 91.88 198 ILE A N 1
ATOM 1614 C CA . ILE A 1 198 ? 22.685 -11.355 -23.477 1.00 91.88 198 ILE A CA 1
ATOM 1615 C C . ILE A 1 198 ? 23.166 -9.902 -23.361 1.00 91.88 198 ILE A C 1
ATOM 1617 O O . ILE A 1 198 ? 23.340 -9.428 -22.235 1.00 91.88 198 ILE A O 1
ATOM 1621 N N . PRO A 1 199 ? 23.396 -9.175 -24.473 1.00 91.56 199 PRO A N 1
ATOM 1622 C CA . PRO A 1 199 ? 23.931 -7.815 -24.452 1.00 91.56 199 PRO A CA 1
ATOM 1623 C C . PRO A 1 199 ? 23.038 -6.822 -23.688 1.00 91.56 199 PRO A C 1
ATOM 1625 O O . PRO A 1 199 ? 21.931 -7.122 -23.250 1.00 91.56 199 PRO A O 1
ATOM 1628 N N . ARG A 1 200 ? 23.590 -5.633 -23.419 1.00 93.31 200 ARG A N 1
ATOM 1629 C CA . ARG A 1 200 ? 22.791 -4.515 -22.900 1.00 93.31 200 ARG A CA 1
ATOM 1630 C C . ARG A 1 200 ? 22.216 -3.810 -24.114 1.00 93.31 200 ARG A C 1
ATOM 1632 O O . ARG A 1 200 ? 22.968 -3.562 -25.053 1.00 93.31 200 ARG A O 1
ATOM 1639 N N . PHE A 1 201 ? 20.948 -3.450 -24.067 1.00 94.62 201 PHE A N 1
ATOM 1640 C CA . PHE A 1 201 ? 20.283 -2.783 -25.181 1.00 94.62 201 PHE A CA 1
ATOM 1641 C C . PHE A 1 201 ? 20.111 -1.307 -24.850 1.00 94.62 201 PHE A C 1
ATOM 1643 O O . PHE A 1 201 ? 19.818 -0.977 -23.703 1.00 94.62 201 PHE A O 1
ATOM 1650 N N . ARG A 1 202 ? 20.356 -0.404 -25.804 1.00 94.62 202 ARG A N 1
ATOM 1651 C CA . ARG A 1 202 ? 20.158 1.037 -25.576 1.00 94.62 202 ARG A CA 1
ATOM 1652 C C . ARG A 1 202 ? 18.672 1.327 -25.422 1.00 94.62 202 ARG A C 1
ATOM 1654 O O . ARG A 1 202 ? 17.884 0.823 -26.213 1.00 94.62 202 ARG A O 1
ATOM 1661 N N . VAL A 1 203 ? 18.319 2.144 -24.429 1.00 95.06 203 VAL A N 1
ATOM 1662 C CA . VAL A 1 203 ? 16.916 2.496 -24.153 1.00 95.06 203 VAL A CA 1
ATOM 1663 C C . VAL A 1 203 ? 16.255 3.104 -25.383 1.00 95.06 203 VAL A C 1
ATOM 1665 O O . VAL A 1 203 ? 15.220 2.608 -25.789 1.00 95.06 203 VAL A O 1
ATOM 1668 N N . GLU A 1 204 ? 16.909 4.066 -26.035 1.00 94.19 204 GLU A N 1
ATOM 1669 C CA . GLU A 1 204 ? 16.400 4.743 -27.241 1.00 94.19 204 GLU A CA 1
ATOM 1670 C C . GLU A 1 204 ? 15.998 3.768 -28.358 1.00 94.19 204 GLU A C 1
ATOM 1672 O O . GLU A 1 204 ? 14.987 3.971 -29.015 1.00 94.19 204 GLU A O 1
ATOM 1677 N N . VAL A 1 205 ? 16.764 2.688 -28.549 1.00 94.62 205 VAL A N 1
ATOM 1678 C CA . VAL A 1 205 ? 16.506 1.702 -29.610 1.00 94.62 205 VAL A CA 1
ATOM 1679 C C . VAL A 1 205 ? 15.342 0.788 -29.236 1.00 94.62 205 VAL A C 1
ATOM 1681 O O . VAL A 1 205 ? 14.483 0.513 -30.065 1.00 94.62 205 VAL A O 1
ATOM 1684 N N . VAL A 1 206 ? 15.310 0.310 -27.989 1.00 94.81 206 VAL A N 1
ATOM 1685 C CA . VAL A 1 206 ? 14.261 -0.617 -27.541 1.00 94.81 206 VAL A CA 1
ATOM 1686 C C . VAL A 1 206 ? 12.930 0.107 -27.372 1.00 94.81 206 VAL A C 1
ATOM 1688 O O . VAL A 1 206 ? 11.910 -0.413 -27.804 1.00 94.81 206 VAL A O 1
ATOM 1691 N N . ASP A 1 207 ? 12.935 1.300 -26.775 1.00 94.88 207 ASP A N 1
ATOM 1692 C CA . ASP A 1 207 ? 11.719 2.089 -26.575 1.00 94.88 207 ASP A CA 1
ATOM 1693 C C . ASP A 1 207 ? 11.107 2.482 -27.926 1.00 94.88 207 ASP A C 1
ATOM 1695 O O . ASP A 1 207 ? 9.899 2.348 -28.088 1.00 94.88 207 ASP A O 1
ATOM 1699 N N . ALA A 1 208 ? 11.925 2.881 -28.912 1.00 94.50 20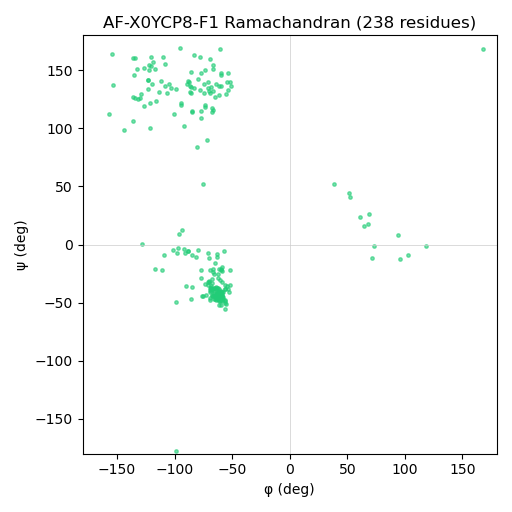8 ALA A N 1
ATOM 1700 C CA . ALA A 1 208 ? 11.446 3.160 -30.265 1.00 94.50 208 ALA A CA 1
ATOM 1701 C C . ALA A 1 208 ? 10.830 1.917 -30.919 1.00 94.50 208 ALA A C 1
ATOM 1703 O O . ALA A 1 208 ? 9.711 1.987 -31.407 1.00 94.50 208 ALA A O 1
ATOM 1704 N N . ALA A 1 209 ? 11.511 0.767 -30.870 1.00 94.19 209 ALA A N 1
ATOM 1705 C CA . ALA A 1 209 ? 10.998 -0.469 -31.461 1.00 94.19 209 ALA A CA 1
ATOM 1706 C C . ALA A 1 209 ? 9.677 -0.932 -30.821 1.00 94.19 209 ALA A C 1
ATOM 1708 O O . ALA A 1 209 ? 8.765 -1.357 -31.523 1.00 94.19 209 ALA A O 1
ATOM 1709 N N . VAL A 1 210 ? 9.554 -0.831 -29.492 1.00 93.81 210 VAL A N 1
ATOM 1710 C CA . VAL A 1 210 ? 8.303 -1.164 -28.795 1.00 93.81 210 VAL A CA 1
ATOM 1711 C C . VAL A 1 210 ? 7.207 -0.155 -29.125 1.00 93.81 210 VAL A C 1
ATOM 1713 O O . VAL A 1 210 ? 6.056 -0.547 -29.264 1.00 93.81 210 VAL A O 1
ATOM 1716 N N . TRP A 1 211 ? 7.542 1.128 -29.266 1.00 92.75 211 TRP A N 1
ATOM 1717 C CA . TRP A 1 211 ? 6.571 2.147 -29.651 1.00 92.75 211 TRP A CA 1
ATOM 1718 C C . TRP A 1 211 ? 6.044 1.947 -31.072 1.00 92.75 211 TRP A C 1
ATOM 1720 O O . TRP A 1 211 ? 4.838 2.035 -31.266 1.00 92.75 211 TRP A O 1
ATOM 1730 N N . GLU A 1 212 ? 6.916 1.638 -32.036 1.00 92.31 212 GLU A N 1
ATOM 1731 C CA . GLU A 1 212 ? 6.506 1.258 -33.396 1.00 92.31 212 GLU A CA 1
ATOM 1732 C C . GLU A 1 212 ? 5.539 0.077 -33.355 1.00 92.31 212 GLU A C 1
ATOM 1734 O O . GLU A 1 212 ? 4.419 0.186 -33.836 1.00 92.31 212 GLU A O 1
ATOM 1739 N N . TRP A 1 213 ? 5.910 -0.997 -32.654 1.00 90.50 213 TRP A N 1
ATOM 1740 C CA . TRP A 1 213 ? 5.045 -2.166 -32.517 1.00 90.50 213 TRP A CA 1
ATOM 1741 C C . TRP A 1 213 ? 3.689 -1.835 -31.873 1.00 90.50 213 TRP A C 1
ATOM 1743 O O . TRP A 1 213 ? 2.655 -2.300 -32.342 1.00 90.50 213 TRP A O 1
ATOM 1753 N N . ILE A 1 214 ? 3.662 -1.005 -30.821 1.00 88.94 214 ILE A N 1
ATOM 1754 C CA . ILE A 1 214 ? 2.403 -0.551 -30.209 1.00 88.94 214 ILE A CA 1
ATOM 1755 C C . ILE A 1 214 ? 1.570 0.245 -31.217 1.00 88.94 214 ILE A C 1
ATOM 1757 O O . ILE A 1 214 ? 0.355 0.066 -31.254 1.00 88.94 214 ILE A O 1
ATOM 1761 N N . ARG A 1 215 ? 2.194 1.123 -32.015 1.00 89.25 215 ARG A N 1
ATOM 1762 C CA . ARG A 1 215 ? 1.490 1.891 -33.046 1.00 89.25 215 ARG A CA 1
ATOM 1763 C C . ARG A 1 215 ? 0.885 0.981 -34.096 1.00 89.25 215 ARG A C 1
ATOM 1765 O O . ARG A 1 215 ? -0.292 1.151 -34.369 1.00 89.25 215 ARG A O 1
ATOM 1772 N N . ASP A 1 216 ? 1.637 0.011 -34.601 1.00 87.75 216 ASP A N 1
ATOM 1773 C CA . ASP A 1 216 ? 1.146 -0.940 -35.600 1.00 87.75 216 ASP A CA 1
ATOM 1774 C C . ASP A 1 216 ? -0.064 -1.712 -35.060 1.00 87.75 216 ASP A C 1
ATOM 1776 O O . ASP A 1 216 ? -1.130 -1.705 -35.669 1.00 87.75 216 ASP A O 1
ATOM 1780 N N . VAL A 1 217 ? 0.049 -2.255 -33.841 1.00 85.25 217 VAL A N 1
ATOM 1781 C CA . VAL A 1 217 ? -1.057 -2.951 -33.167 1.00 85.25 217 VAL A CA 1
ATOM 1782 C C . VAL A 1 217 ? -2.267 -2.030 -32.976 1.00 85.25 217 VAL A C 1
ATOM 1784 O O . VAL A 1 217 ? -3.397 -2.458 -33.182 1.00 85.25 217 VAL A O 1
ATOM 1787 N N . MET A 1 218 ? -2.054 -0.762 -32.606 1.00 79.50 218 MET A N 1
ATOM 1788 C CA . MET A 1 218 ? -3.126 0.234 -32.455 1.00 79.50 218 MET A CA 1
ATOM 1789 C C . MET A 1 218 ? -3.750 0.677 -33.784 1.00 79.50 218 MET A C 1
ATOM 1791 O O . MET A 1 218 ? -4.934 1.0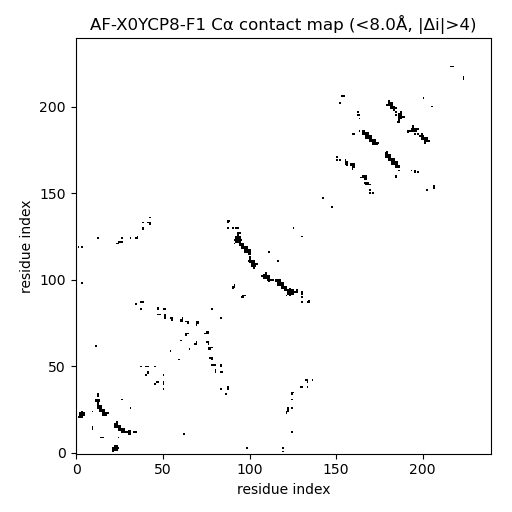16 -33.817 1.00 79.50 218 MET A O 1
ATOM 1795 N N . SER A 1 219 ? -2.970 0.702 -34.862 1.00 76.62 219 SER A N 1
ATOM 1796 C CA . SER A 1 219 ? -3.408 1.065 -36.209 1.00 76.62 219 SER A CA 1
ATOM 1797 C C . SER A 1 219 ? -4.189 -0.062 -36.887 1.00 76.62 219 SER A C 1
ATOM 1799 O O . SER A 1 219 ? -5.141 0.232 -37.612 1.00 76.62 219 SER A O 1
ATOM 1801 N N . ASP A 1 220 ? -3.913 -1.322 -36.545 1.00 68.88 220 ASP A N 1
ATOM 1802 C CA . ASP A 1 220 ? -4.731 -2.497 -36.880 1.00 68.88 220 ASP A CA 1
ATOM 1803 C C . ASP A 1 220 ? -5.996 -2.580 -35.997 1.00 68.88 220 ASP A C 1
ATOM 1805 O O . ASP A 1 220 ? -6.317 -3.587 -35.363 1.00 68.88 220 ASP A O 1
ATOM 1809 N N . SER A 1 221 ? -6.749 -1.475 -35.963 1.00 61.62 221 SER A N 1
ATOM 1810 C CA . SER A 1 221 ? -7.892 -1.191 -35.077 1.00 61.62 221 SER A CA 1
ATOM 1811 C C . SER A 1 221 ? -9.061 -2.191 -35.113 1.00 61.62 221 SER A C 1
ATOM 1813 O O . SER A 1 221 ? -9.985 -2.065 -34.309 1.00 61.62 221 SER A O 1
ATOM 1815 N N . ILE A 1 222 ? -9.025 -3.183 -36.004 1.00 62.16 222 ILE A N 1
ATOM 1816 C CA . ILE A 1 222 ? -10.010 -4.266 -36.099 1.00 62.16 222 ILE A CA 1
ATOM 1817 C C . ILE A 1 222 ? -9.637 -5.412 -35.146 1.00 62.16 222 ILE A C 1
ATOM 1819 O O . ILE A 1 222 ? -10.471 -5.825 -34.346 1.00 62.16 222 ILE A O 1
ATOM 1823 N N . GLN A 1 223 ? -8.371 -5.845 -35.127 1.00 62.78 223 GLN A N 1
ATOM 1824 C CA . GLN A 1 223 ? -7.935 -6.972 -34.289 1.00 62.78 223 GLN A CA 1
ATOM 1825 C C . GLN A 1 223 ? -7.921 -6.626 -32.796 1.00 62.78 223 GLN A C 1
ATOM 1827 O O . GLN A 1 223 ? -8.261 -7.455 -31.957 1.00 62.78 223 GLN A O 1
ATOM 1832 N N . LEU A 1 224 ? -7.575 -5.383 -32.446 1.00 64.31 224 LEU A N 1
ATOM 1833 C CA . LEU A 1 224 ? -7.644 -4.912 -31.060 1.00 64.31 224 LEU A CA 1
ATOM 1834 C C . LEU A 1 224 ? -9.077 -4.854 -30.528 1.00 64.31 224 LEU A C 1
ATOM 1836 O O . LEU A 1 224 ? -9.284 -5.123 -29.349 1.00 64.31 224 LEU A O 1
ATOM 1840 N N . ARG A 1 225 ? -10.051 -4.472 -31.364 1.00 64.81 225 ARG A N 1
ATOM 1841 C CA . ARG A 1 225 ? -11.460 -4.424 -30.953 1.00 64.81 225 ARG A CA 1
ATOM 1842 C C . ARG A 1 225 ? -12.006 -5.827 -30.743 1.00 64.81 225 ARG A C 1
ATOM 1844 O O . ARG A 1 225 ? -12.535 -6.076 -29.669 1.00 64.81 225 ARG A O 1
ATOM 1851 N N . GLU A 1 226 ? -11.776 -6.741 -31.686 1.00 69.38 226 GLU A N 1
ATOM 1852 C CA . GLU A 1 226 ? -12.181 -8.146 -31.540 1.00 69.38 226 GLU A CA 1
ATOM 1853 C C . GLU A 1 226 ? -11.544 -8.807 -30.309 1.00 69.38 226 GLU A C 1
ATOM 1855 O O . GLU A 1 226 ? -12.234 -9.454 -29.530 1.00 69.38 226 GLU A O 1
ATOM 1860 N N . GLU A 1 227 ? -10.243 -8.616 -30.071 1.00 71.94 227 GLU A N 1
ATOM 1861 C CA . GLU A 1 227 ? -9.563 -9.211 -28.912 1.00 71.94 227 GLU A CA 1
ATOM 1862 C C . GLU A 1 227 ? -10.049 -8.612 -27.578 1.00 71.94 227 GLU A C 1
ATOM 1864 O O . GLU A 1 227 ? -10.195 -9.333 -26.589 1.00 71.94 227 GLU A O 1
ATOM 1869 N N . LEU A 1 228 ? -10.322 -7.302 -27.523 1.00 74.62 228 LEU A N 1
ATOM 1870 C CA . LEU A 1 228 ? -10.873 -6.653 -26.326 1.00 74.62 228 LEU A CA 1
ATOM 1871 C C . LEU A 1 228 ? -12.321 -7.081 -26.061 1.00 74.62 228 LEU A C 1
ATOM 1873 O O . LEU A 1 228 ? -12.668 -7.334 -24.909 1.00 74.62 228 LEU A O 1
ATOM 1877 N N . GLU A 1 229 ? -13.141 -7.201 -27.104 1.00 76.19 229 GLU A N 1
ATOM 1878 C CA . GLU A 1 229 ? -14.515 -7.708 -27.020 1.00 76.19 229 GLU A CA 1
ATOM 1879 C C . GLU A 1 229 ? -14.541 -9.174 -26.570 1.00 76.19 229 GLU A C 1
ATOM 1881 O O . GLU A 1 229 ? -15.296 -9.522 -25.662 1.00 76.19 229 GLU A O 1
ATOM 1886 N N . ASN A 1 230 ? -13.654 -10.017 -27.106 1.00 78.38 230 ASN A N 1
ATOM 1887 C CA . ASN A 1 230 ? -13.533 -11.420 -26.704 1.00 78.38 230 ASN A CA 1
ATOM 1888 C C . ASN A 1 230 ? -13.134 -11.564 -25.231 1.00 78.38 230 ASN A C 1
ATOM 1890 O O . ASN A 1 230 ? -13.742 -12.349 -24.500 1.00 78.38 230 ASN A O 1
ATOM 1894 N N . ARG A 1 231 ? -12.162 -10.768 -24.766 1.00 76.69 231 ARG A N 1
ATOM 1895 C CA . ARG A 1 231 ? -11.739 -10.772 -23.357 1.00 76.69 231 ARG A CA 1
ATOM 1896 C C . ARG A 1 231 ? -12.807 -10.222 -22.423 1.00 76.69 231 ARG A C 1
ATOM 1898 O O . ARG A 1 231 ? -12.971 -10.755 -21.329 1.00 76.69 231 ARG A O 1
ATOM 1905 N N . TRP A 1 232 ? -13.551 -9.194 -22.834 1.00 70.56 232 TRP A N 1
ATOM 1906 C CA . TRP A 1 232 ? -14.701 -8.717 -22.062 1.00 70.56 232 TRP A CA 1
ATOM 1907 C C . TRP A 1 232 ? -15.795 -9.786 -21.958 1.00 70.56 232 TRP A C 1
ATOM 1909 O O . TRP A 1 232 ? -16.288 -10.025 -20.859 1.00 70.56 232 TRP A O 1
ATOM 1919 N N . ALA A 1 233 ? -16.099 -10.498 -23.046 1.00 72.06 233 ALA A N 1
ATOM 1920 C CA . ALA A 1 233 ? -17.082 -11.580 -23.046 1.00 72.06 233 ALA A CA 1
ATOM 1921 C C . ALA A 1 233 ? -16.643 -12.809 -22.223 1.00 72.06 233 ALA A C 1
ATOM 1923 O O . ALA A 1 233 ? -17.473 -13.501 -21.636 1.00 72.06 233 ALA A O 1
ATOM 1924 N N . GLU A 1 234 ? -15.348 -13.134 -22.168 1.00 76.69 234 GLU A N 1
ATOM 1925 C CA . GLU A 1 234 ? -14.820 -14.155 -21.246 1.00 76.69 234 GLU A CA 1
ATOM 1926 C C . GLU A 1 234 ? -14.941 -13.720 -19.783 1.00 76.69 234 GLU A C 1
ATOM 1928 O O . GLU A 1 234 ? -15.433 -14.488 -18.961 1.00 76.69 234 GLU A O 1
ATOM 1933 N N . GLN A 1 235 ? -14.598 -12.468 -19.474 1.00 64.88 235 GLN A N 1
ATOM 1934 C CA . GLN A 1 235 ? -14.702 -11.922 -18.121 1.00 64.88 235 GLN A CA 1
ATOM 1935 C C . GLN A 1 235 ? -16.156 -11.879 -17.617 1.00 64.88 235 GLN A C 1
ATOM 1937 O O . GLN A 1 235 ? -16.407 -12.134 -16.443 1.00 64.88 235 GLN A O 1
ATOM 1942 N N . GLU A 1 236 ? -17.127 -11.565 -18.480 1.00 67.81 236 GLU A N 1
ATOM 1943 C CA . GLU A 1 236 ? -18.555 -11.604 -18.133 1.00 67.81 236 GLU A CA 1
ATOM 1944 C C . GLU A 1 236 ? -19.061 -13.032 -17.898 1.00 67.81 236 GLU A C 1
ATOM 1946 O O . GLU A 1 236 ? -19.865 -13.245 -16.996 1.00 67.81 236 GLU A O 1
ATOM 1951 N N . ARG A 1 237 ? -18.557 -14.020 -18.650 1.00 63.50 237 ARG A N 1
ATOM 1952 C CA . ARG A 1 237 ? -18.891 -15.442 -18.452 1.00 63.50 237 ARG A CA 1
ATOM 1953 C C . ARG A 1 237 ? -18.285 -16.034 -17.183 1.00 63.50 237 ARG A C 1
ATOM 1955 O O . ARG A 1 237 ? -18.892 -16.917 -16.598 1.00 63.50 237 ARG A O 1
ATOM 1962 N N . GLU A 1 238 ? -17.110 -15.573 -16.765 1.00 61.16 238 GLU A N 1
ATOM 1963 C CA . GLU A 1 238 ? -16.486 -15.996 -15.502 1.00 61.16 238 GLU A CA 1
ATOM 1964 C C . GLU A 1 238 ? -17.120 -15.337 -14.266 1.00 61.16 238 GLU A C 1
ATOM 1966 O O . GLU A 1 238 ? -16.996 -15.862 -13.160 1.00 61.16 238 GLU A O 1
ATOM 1971 N N . ASN A 1 239 ? -17.788 -14.193 -14.442 1.00 59.66 239 ASN A N 1
ATOM 1972 C CA . ASN A 1 239 ? -18.440 -13.441 -13.365 1.00 59.66 239 ASN A CA 1
ATOM 1973 C C . ASN A 1 239 ? -19.954 -13.715 -13.237 1.00 59.66 239 ASN A C 1
ATOM 1975 O O . ASN A 1 239 ? -20.584 -13.141 -12.344 1.00 59.66 239 ASN A O 1
ATOM 1979 N N . ALA A 1 240 ? -20.528 -14.535 -14.122 1.00 51.41 240 ALA A N 1
ATOM 1980 C CA . ALA A 1 240 ? -21.921 -14.991 -14.099 1.00 51.41 240 ALA A CA 1
ATOM 1981 C C . ALA A 1 240 ? -22.044 -16.360 -13.414 1.00 51.41 240 ALA A C 1
ATOM 1983 O O . ALA A 1 240 ? -23.036 -16.547 -12.672 1.00 51.41 240 ALA A O 1
#

Nearest PDB structures (foldseek):
  4kis-assembly1_A  TM=5.680E-01  e=7.146E-10  Listeria innocua Clip11262
  4kis-assembly2_B  TM=5.595E-01  e=6.359E-10  Listeria innocua Clip11262
  4kis-assembly4_D  TM=5.645E-01  e=3.878E-09  Listeria innocua Clip11262
  6dnw-assembly1_A  TM=5.554E-01  e=4.620E-09  Listeria innocua Clip11262
  8xmc-assembly1_I  TM=2.296E-01  e=4.817E+00  Arabidopsis thaliana

Radius of gyration: 25.05 Å; Cα contacts (8 Å, |Δi|>4): 278; chains: 1; bounding box: 55×44×72 Å

Organism: NCBI:txid412755

InterPro domains:
  IPR011109 DNA-binding recombinase domain [PF07508] (29-141)
  IPR011109 DNA-binding recombinase domain [PS51737] (11-144)
  IPR025827 Recombinase zinc beta ribbon domain [PF13408] (154-215)
  IPR038109 DNA-binding recombinase domain superfamily [G3DSA:3.90.1750.20] (4-165)
  IPR050639 Site-specific recombinase resolvase [PTHR30461] (7-231)

Solvent-accessible surface area (backbone atoms only — not comparable to full-atom values): 14252 Å² total; per-residue (Å²): 141,77,71,68,66,92,85,82,81,70,61,90,31,41,41,78,45,80,54,96,93,26,41,39,68,41,79,33,66,77,46,28,51,52,52,45,50,56,52,48,47,44,72,79,62,48,50,60,61,58,50,26,50,51,42,48,74,70,63,59,78,33,76,44,55,79,67,67,57,73,49,93,91,40,98,65,66,64,64,42,52,66,57,52,55,49,55,72,67,44,52,39,43,42,17,42,35,70,40,73,48,58,44,73,57,94,90,38,82,41,74,52,62,74,87,69,34,46,78,40,85,43,72,54,70,42,53,57,66,58,49,49,53,48,47,52,51,50,54,52,49,62,69,66,33,69,91,76,47,95,69,91,60,91,56,56,86,79,44,61,31,91,88,75,68,38,51,31,36,76,43,77,43,83,54,96,89,51,78,44,56,25,40,34,49,52,28,57,39,90,90,36,92,72,62,41,79,75,75,71,42,49,40,75,60,52,54,49,54,52,48,50,52,50,47,53,53,60,68,46,57,63,60,52,49,52,53,51,50,52,52,50,54,50,54,52,62,76,72,106

Sequence (240 aa):
NGSTMAHGQPPYGYRVEEQDGKSVFVIDEKEAQIIRLIFDFYIEGLNRAEIVDKLNTMGVETWQDKNGIRCKQRPNSRWSVSTVSMILSNETYSGVWHYRKKETVNGKKVLRAREEWLPVAVPAIVSPETWKTVQEKRKTNKKRAKRNRKYSYLLVGHITCGHCGLSINGNAKQGKKRMYFYYRCNGRDKRTVRNCKIPRFRVEVVDAAVWEWIRDVMSDSIQLREELENRWAEQERENA

Secondary structure (DSSP, 8-state):
-----SS-PPPTTEEEEEETTEEEEEE-HHHHHHHHHHHHHHHHT--HHHHHHHHHHTTPPPHHHHTT---TT-SS----HHHHHHHTT-GGGGTEEEE--EEEETTEEEEPPGGGSEEEE---SS-HHHHHHHHHHHHHHHHH-GGG-SS--SSTTT-B-TTT-PBEEEEEEE-SSSEEEEEEEGGGSTT-TT---PPPEEHHHHHHHHHHHHHHHHHSTTHHHHHHHHHHHHHHHH--

pLDDT: mean 84.72, std 12.54, range [39.16, 98.06]

Foldseek 3Di:
DDAPDDDDDDQFQWDWDQDPNGTATDGPVVRLVLLVVLLVCVLVPDDLVSNQVVCVVVVPADPCVVVVNADPVDRGPGDDSVSSVCSLQDCVQQFWDWPPQWDADPNDTDGDDPVPTDIDGHDHSDHPVSSVSSVVSVVVCVVVPPVVDPDDADCQVPDADPVQRAGWDWDWDDDPPDIFIWIGGPCCPPPHPNVDDDDTHGRVVVVVVVVVVVVVVVVVVVVVVVVVVVVVVVVVVVVD